Protein AF-A0A7Y1XGS6-F1 (afdb_monomer)

Sequence (210 aa):
MNELEHFKSGNLAIARKTDGNPDGKGLNGLLLDWYRTEPRGVVAKPQRQILAEFFTSMLVLSATFKFRPAIGGVNYLYWIDGEWRLSLIAPDEWSDERRAGFVGTCVLQRDMTWTIAPSGLLAEQNPVSDAIGRFYDAFAKMLDTDLTLEEILPFHVGRLSYYQRMYASALSRSLRAAVILGDQAATSCRQLSMLLPQQKYGLLAYRGQA

Mean predicted aligned error: 9.51 Å

Foldseek 3Di:
DDDDDDDDDDPPPPPDDDDDDPPPVPDDPLNVLLVVLAFDPQAAADLLLLLLLVLQLVLQLQADDDDAADAQQKWWWFCDPNGIHIGSQDLVNDDPNRSLRTFFIWHQHSRLTIATDGDPSCVDDDPNVVSLLVSLVVSLVLLQDQAFPLVSQCCDDPPGDPNSNSSSVSSSNSSVVNCVNNVNRNPGSNNSSVSDDPRSCPSNPDDGDD

Structure (mmCIF, N/CA/C/O backbone):
data_AF-A0A7Y1XGS6-F1
#
_entry.id   AF-A0A7Y1XGS6-F1
#
loop_
_atom_site.group_PDB
_atom_site.id
_atom_site.type_symbol
_atom_site.label_atom_id
_atom_site.label_alt_id
_atom_site.label_comp_id
_atom_site.label_asym_id
_atom_site.label_entity_id
_atom_site.label_seq_id
_atom_site.pdbx_PDB_ins_code
_atom_site.Cartn_x
_atom_site.Cartn_y
_atom_site.Cartn_z
_atom_site.occupancy
_atom_site.B_iso_or_equiv
_atom_site.auth_seq_id
_atom_site.auth_comp_id
_atom_site.auth_asym_id
_atom_site.auth_atom_id
_atom_site.pdbx_PDB_model_num
ATOM 1 N N . MET A 1 1 ? 82.944 9.999 -3.086 1.00 37.81 1 MET A N 1
ATOM 2 C CA . MET A 1 1 ? 81.722 10.825 -3.016 1.00 37.81 1 MET A CA 1
ATOM 3 C C . MET A 1 1 ? 80.589 9.878 -3.358 1.00 37.81 1 MET A C 1
ATOM 5 O O . MET A 1 1 ? 80.596 9.338 -4.454 1.00 37.81 1 MET A O 1
ATOM 9 N N . ASN A 1 2 ? 79.820 9.519 -2.331 1.00 34.91 2 ASN A N 1
ATOM 10 C CA . ASN A 1 2 ? 79.044 8.283 -2.228 1.00 34.91 2 ASN A CA 1
ATOM 11 C C . ASN A 1 2 ? 77.848 8.212 -3.175 1.00 34.91 2 ASN A C 1
ATOM 13 O O . ASN A 1 2 ? 77.187 9.214 -3.443 1.00 34.91 2 ASN A O 1
ATOM 17 N N . GLU A 1 3 ? 77.601 6.980 -3.608 1.00 33.28 3 GLU A N 1
ATOM 18 C CA . GLU A 1 3 ? 76.455 6.505 -4.367 1.00 33.28 3 GLU A CA 1
ATOM 19 C C . GLU A 1 3 ? 75.141 6.685 -3.594 1.00 33.28 3 GLU A C 1
ATOM 21 O O . GLU A 1 3 ? 75.083 6.585 -2.367 1.00 33.28 3 GLU A O 1
ATOM 26 N N . LEU A 1 4 ? 74.085 6.971 -4.353 1.00 37.34 4 LEU A N 1
ATOM 27 C CA . LEU A 1 4 ? 72.706 7.071 -3.895 1.00 37.34 4 LEU A CA 1
ATOM 28 C C . LEU A 1 4 ? 72.193 5.685 -3.479 1.00 37.34 4 LEU A C 1
ATOM 30 O O . LEU A 1 4 ? 72.120 4.766 -4.291 1.00 37.34 4 LEU A O 1
ATOM 34 N N . GLU A 1 5 ? 71.822 5.570 -2.206 1.00 36.53 5 GLU A N 1
ATOM 35 C CA . GLU A 1 5 ? 71.204 4.397 -1.589 1.00 36.53 5 GLU A CA 1
ATOM 36 C C . GLU A 1 5 ? 69.932 3.944 -2.330 1.00 36.53 5 GLU A C 1
ATOM 38 O O . GLU A 1 5 ? 69.004 4.716 -2.587 1.00 36.53 5 GLU A O 1
ATOM 43 N N . HIS A 1 6 ? 69.888 2.645 -2.627 1.00 34.75 6 HIS A N 1
ATOM 44 C CA . HIS A 1 6 ? 68.750 1.921 -3.177 1.00 34.75 6 HIS A CA 1
ATOM 45 C C . HIS A 1 6 ? 67.524 1.991 -2.253 1.00 34.75 6 HIS A C 1
ATOM 47 O O . HIS A 1 6 ? 67.501 1.401 -1.171 1.00 34.75 6 HIS A O 1
ATOM 53 N N . PHE A 1 7 ? 66.439 2.609 -2.726 1.00 32.00 7 PHE A N 1
ATOM 54 C CA . PHE A 1 7 ? 65.133 2.499 -2.080 1.00 32.00 7 PHE A CA 1
ATOM 55 C C . PHE A 1 7 ? 64.583 1.076 -2.282 1.00 32.00 7 PHE A C 1
ATOM 57 O O . PHE A 1 7 ? 64.191 0.688 -3.385 1.00 32.00 7 PHE A O 1
ATOM 64 N N . LYS A 1 8 ? 64.596 0.264 -1.217 1.00 38.19 8 LYS A N 1
ATOM 65 C CA . LYS A 1 8 ? 64.037 -1.095 -1.209 1.00 38.19 8 LYS A CA 1
ATOM 66 C C . LYS A 1 8 ? 62.527 -1.045 -1.449 1.00 38.19 8 LYS A C 1
ATOM 68 O O . LYS A 1 8 ? 61.790 -0.410 -0.699 1.00 38.19 8 LYS A O 1
ATOM 73 N N . SER A 1 9 ? 62.078 -1.765 -2.475 1.00 40.03 9 SER A N 1
ATOM 74 C CA . SER A 1 9 ? 60.664 -2.018 -2.753 1.00 40.03 9 SER A CA 1
ATOM 75 C C . SER A 1 9 ? 60.049 -2.803 -1.588 1.00 40.03 9 SER A C 1
ATOM 77 O O . SER A 1 9 ? 60.361 -3.975 -1.369 1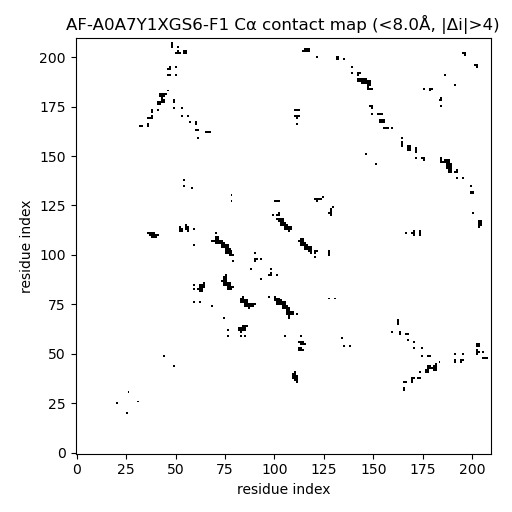.00 40.03 9 SER A O 1
ATOM 79 N N . GLY A 1 10 ? 59.232 -2.122 -0.785 1.00 34.22 10 GLY A N 1
ATOM 80 C CA . GLY A 1 10 ? 58.453 -2.724 0.288 1.00 34.22 10 GLY A CA 1
ATOM 81 C C . GLY A 1 10 ? 57.333 -3.575 -0.299 1.00 34.22 10 GLY A C 1
ATOM 82 O O . GLY A 1 10 ? 56.440 -3.069 -0.972 1.00 34.22 10 GLY A O 1
ATOM 83 N N . ASN A 1 11 ? 57.405 -4.873 -0.032 1.00 36.81 11 ASN A N 1
ATOM 84 C CA . ASN A 1 11 ? 56.424 -5.886 -0.388 1.00 36.81 11 ASN A CA 1
ATOM 85 C C . ASN A 1 11 ? 55.057 -5.535 0.242 1.00 36.81 11 ASN A C 1
ATOM 87 O O . ASN A 1 11 ? 54.838 -5.778 1.430 1.00 36.81 11 ASN A O 1
ATOM 91 N N . LEU A 1 12 ? 54.144 -4.928 -0.525 1.00 42.31 12 LEU A N 1
ATOM 92 C CA . LEU A 1 12 ? 52.753 -4.710 -0.115 1.00 42.31 12 LEU A CA 1
ATOM 93 C C . LEU A 1 12 ? 52.018 -6.052 -0.175 1.00 42.31 12 LEU A C 1
ATOM 95 O O . LEU A 1 12 ? 51.331 -6.374 -1.143 1.00 42.31 12 LEU A O 1
ATOM 99 N N . ALA A 1 13 ? 52.185 -6.851 0.876 1.00 42.25 13 ALA A N 1
ATOM 100 C CA . ALA A 1 13 ? 51.337 -8.002 1.122 1.00 42.25 13 ALA A CA 1
ATOM 101 C C . ALA A 1 13 ? 49.896 -7.501 1.306 1.00 42.25 13 ALA A C 1
ATOM 103 O O . ALA A 1 13 ? 49.533 -6.967 2.354 1.00 42.25 13 ALA A O 1
ATOM 104 N N . ILE A 1 14 ? 49.078 -7.639 0.261 1.00 47.19 14 ILE A N 1
ATOM 105 C CA . ILE A 1 14 ? 47.637 -7.399 0.324 1.00 47.19 14 ILE A CA 1
ATOM 106 C C . ILE A 1 14 ? 47.075 -8.404 1.330 1.00 47.19 14 ILE A C 1
ATOM 108 O O . ILE A 1 14 ? 47.025 -9.607 1.066 1.00 47.19 14 ILE A O 1
ATOM 112 N N . ALA A 1 15 ? 46.694 -7.913 2.509 1.00 41.19 15 ALA A N 1
ATOM 113 C CA . ALA A 1 15 ? 46.069 -8.727 3.535 1.00 41.19 15 ALA A CA 1
ATOM 114 C C . ALA A 1 15 ? 44.791 -9.358 2.965 1.00 41.19 15 ALA A C 1
ATOM 116 O O . ALA A 1 15 ? 43.881 -8.670 2.495 1.00 41.19 15 ALA A O 1
ATOM 117 N N . ARG A 1 16 ? 44.744 -10.690 2.981 1.00 44.59 16 ARG A N 1
ATOM 118 C CA . ARG A 1 16 ? 43.588 -11.477 2.555 1.00 44.59 16 ARG A CA 1
ATOM 119 C C . ARG A 1 16 ? 42.399 -11.085 3.438 1.00 44.59 16 ARG A C 1
ATOM 121 O O . ARG A 1 16 ? 42.520 -11.118 4.660 1.00 44.59 16 ARG A O 1
ATOM 128 N N . LYS A 1 17 ? 41.277 -10.698 2.820 1.00 48.12 17 LYS A N 1
ATOM 129 C CA . LYS A 1 17 ? 40.014 -10.383 3.505 1.00 48.12 17 LYS A CA 1
ATOM 130 C C . LYS A 1 17 ? 39.673 -11.533 4.453 1.00 48.12 17 LYS A C 1
ATOM 132 O O . LYS A 1 17 ? 39.411 -12.640 3.994 1.00 48.12 17 LYS A O 1
ATOM 137 N N . THR A 1 18 ? 39.728 -11.275 5.753 1.00 43.94 18 THR A N 1
ATOM 138 C CA . THR A 1 18 ? 39.283 -12.211 6.780 1.00 43.94 18 THR A CA 1
ATOM 139 C C . THR A 1 18 ? 37.775 -12.393 6.656 1.00 43.94 18 THR A C 1
ATOM 141 O O . THR A 1 18 ? 37.030 -11.412 6.556 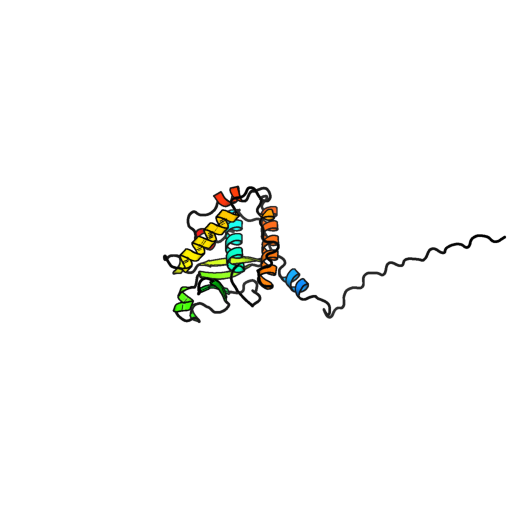1.00 43.94 18 THR A O 1
ATOM 144 N N . ASP A 1 19 ? 37.328 -13.647 6.639 1.00 50.84 19 ASP A N 1
ATOM 145 C CA . ASP A 1 19 ? 35.913 -13.979 6.763 1.00 50.84 19 ASP A CA 1
ATOM 146 C C . ASP A 1 19 ? 35.387 -13.386 8.078 1.00 50.84 19 ASP A C 1
ATOM 148 O O . ASP A 1 19 ? 36.048 -13.446 9.117 1.00 50.84 19 ASP A O 1
ATOM 152 N N . GLY A 1 20 ? 34.240 -12.706 8.010 1.00 45.50 20 GLY A N 1
ATOM 153 C CA . GLY A 1 20 ? 33.679 -11.970 9.142 1.00 45.50 20 GLY A CA 1
ATOM 154 C C . GLY A 1 20 ? 33.439 -12.856 10.371 1.00 45.50 20 GLY A C 1
ATOM 155 O O . GLY A 1 20 ? 33.218 -14.057 10.254 1.00 45.50 20 GLY A O 1
ATOM 156 N N . ASN A 1 21 ? 33.460 -12.233 11.554 1.00 52.59 21 ASN A N 1
ATOM 157 C CA . ASN A 1 21 ? 33.217 -12.876 12.848 1.00 52.59 21 ASN A CA 1
ATOM 158 C C . ASN A 1 21 ? 31.942 -13.761 12.823 1.00 52.59 21 ASN A C 1
ATOM 160 O O . ASN A 1 21 ? 30.860 -13.224 12.556 1.00 52.59 21 ASN A O 1
ATOM 164 N N . PRO A 1 22 ? 32.030 -15.071 13.135 1.00 55.12 22 PRO A N 1
ATOM 165 C CA . PRO A 1 22 ? 30.902 -16.008 13.051 1.00 55.12 22 PRO A CA 1
ATOM 166 C C . PRO A 1 22 ? 29.741 -15.697 14.014 1.00 55.12 22 PRO A C 1
ATOM 168 O O . PRO A 1 22 ? 28.631 -16.177 13.800 1.00 55.12 22 PRO A O 1
ATOM 171 N N . ASP A 1 23 ? 29.950 -14.839 15.019 1.00 57.50 23 ASP A N 1
ATOM 172 C CA . ASP A 1 23 ? 28.950 -14.513 16.049 1.00 57.50 23 ASP A CA 1
ATOM 173 C C . ASP A 1 23 ? 27.966 -13.385 15.673 1.00 57.50 23 ASP A C 1
ATOM 175 O O . ASP A 1 23 ? 27.164 -12.953 16.503 1.00 57.50 23 ASP A O 1
ATOM 179 N N . GLY A 1 24 ? 28.039 -12.819 14.462 1.00 52.72 24 GLY A N 1
ATOM 180 C CA . GLY A 1 24 ? 27.110 -11.761 14.022 1.00 52.72 24 GLY A CA 1
ATOM 181 C C . GLY A 1 24 ? 27.230 -10.421 14.772 1.00 52.72 24 GLY A C 1
ATOM 182 O O . GLY A 1 24 ? 26.462 -9.489 14.512 1.00 52.72 24 GLY A O 1
ATOM 183 N N . LYS A 1 25 ? 28.215 -10.280 15.670 1.00 56.72 25 LYS A N 1
ATOM 184 C CA . LYS A 1 25 ? 28.566 -9.021 16.346 1.00 56.72 25 LYS A CA 1
ATOM 185 C C . LYS A 1 25 ? 29.188 -8.061 15.328 1.00 56.72 25 LYS A C 1
ATOM 187 O O . LYS A 1 25 ? 30.397 -8.064 15.120 1.00 56.72 25 LYS A O 1
ATOM 192 N N . GLY A 1 26 ? 28.337 -7.287 14.656 1.00 56.00 26 GLY A N 1
ATOM 193 C CA . GLY A 1 26 ? 28.735 -6.299 13.646 1.00 56.00 26 GLY A CA 1
ATOM 194 C C . GLY A 1 26 ? 27.656 -5.939 12.620 1.00 56.00 26 GLY A C 1
ATOM 195 O O . GLY A 1 26 ? 27.837 -4.992 11.857 1.00 56.00 26 GLY A O 1
ATOM 196 N N . LEU A 1 27 ? 26.522 -6.648 12.585 1.00 54.75 27 LEU A N 1
ATOM 197 C CA . LEU A 1 27 ? 25.416 -6.296 11.692 1.00 54.75 27 LEU A CA 1
ATOM 198 C C . LEU A 1 27 ? 24.682 -5.053 12.212 1.00 54.75 27 LEU A C 1
ATOM 200 O O . LEU A 1 27 ? 23.921 -5.113 13.175 1.00 54.75 27 LEU A O 1
ATOM 204 N N . ASN A 1 28 ? 24.903 -3.919 11.547 1.00 79.50 28 ASN A N 1
ATOM 205 C CA . ASN A 1 28 ? 24.093 -2.715 11.709 1.00 79.50 28 ASN A CA 1
ATOM 206 C C . ASN A 1 28 ? 22.608 -3.074 11.487 1.00 79.50 28 ASN A C 1
ATOM 208 O O . ASN A 1 28 ? 22.265 -3.622 10.437 1.00 79.50 28 ASN A O 1
ATOM 212 N N . GLY A 1 29 ? 21.735 -2.766 12.455 1.00 82.50 29 GLY A N 1
ATOM 213 C CA . GLY A 1 29 ? 20.304 -3.095 12.395 1.00 82.50 29 GLY A CA 1
ATOM 214 C C . GLY A 1 29 ? 19.615 -2.585 11.125 1.00 82.50 29 GLY A C 1
ATOM 215 O O . GLY A 1 29 ? 18.783 -3.290 10.559 1.00 82.50 29 GLY A O 1
ATOM 216 N N . LEU A 1 30 ? 20.055 -1.433 10.605 1.00 85.81 30 LEU A N 1
ATOM 217 C CA . LEU A 1 30 ? 19.599 -0.898 9.324 1.00 85.81 30 LEU A CA 1
ATOM 218 C C . LEU A 1 30 ? 19.962 -1.817 8.152 1.00 85.81 30 LEU A C 1
ATOM 220 O O . LEU A 1 30 ? 19.108 -2.101 7.321 1.00 85.81 30 LEU A O 1
ATOM 224 N N . LEU A 1 31 ? 21.212 -2.289 8.077 1.00 87.81 31 LEU A N 1
ATOM 225 C CA . LEU A 1 31 ? 21.658 -3.182 7.000 1.00 87.81 31 LEU A CA 1
ATOM 226 C C . LEU A 1 31 ? 20.940 -4.526 7.075 1.00 87.81 31 LEU A C 1
ATOM 228 O O . LEU A 1 31 ? 20.530 -5.070 6.054 1.00 87.81 31 LEU A O 1
ATOM 232 N N . LEU A 1 32 ? 20.746 -5.051 8.285 1.00 89.12 32 LEU A N 1
ATOM 233 C CA . LEU A 1 32 ? 19.993 -6.282 8.480 1.00 89.12 32 LEU A CA 1
ATOM 234 C C . LEU A 1 32 ? 18.544 -6.130 8.001 1.00 89.12 32 LEU A C 1
ATOM 236 O O . LEU A 1 32 ? 18.032 -7.008 7.308 1.00 89.12 32 LEU A O 1
ATOM 240 N N . ASP A 1 33 ? 17.885 -5.022 8.334 1.00 90.56 33 ASP A N 1
ATOM 241 C CA . ASP A 1 33 ? 16.531 -4.738 7.861 1.00 90.56 33 ASP A CA 1
ATOM 242 C C . ASP A 1 33 ? 16.472 -4.483 6.356 1.00 90.56 33 ASP A C 1
ATOM 244 O O . ASP A 1 33 ? 15.546 -4.961 5.700 1.00 90.56 33 ASP A O 1
ATOM 248 N N . TRP A 1 34 ? 17.482 -3.824 5.793 1.00 90.12 34 TRP A N 1
ATOM 249 C CA . TRP A 1 34 ? 17.630 -3.640 4.354 1.00 90.12 34 TRP A CA 1
ATOM 250 C C . TRP A 1 34 ? 17.695 -4.983 3.617 1.00 90.12 34 TRP A C 1
ATOM 252 O O . TRP A 1 34 ? 16.880 -5.240 2.734 1.00 90.12 34 TRP A O 1
ATOM 262 N N . TYR A 1 35 ? 18.578 -5.895 4.040 1.00 90.19 35 TYR A N 1
ATOM 263 C CA . TYR A 1 35 ? 18.679 -7.238 3.451 1.00 90.19 35 TYR A CA 1
ATOM 264 C C . TYR A 1 35 ? 17.414 -8.078 3.662 1.00 90.19 35 TYR A C 1
ATOM 266 O O . TYR A 1 35 ? 17.036 -8.883 2.810 1.00 90.19 35 TYR A O 1
ATOM 274 N N . ARG A 1 36 ? 16.735 -7.912 4.802 1.00 91.06 36 ARG A N 1
ATOM 275 C CA . ARG A 1 36 ? 15.466 -8.606 5.083 1.00 91.06 36 ARG A CA 1
ATOM 276 C C . ARG A 1 36 ? 14.299 -8.077 4.255 1.00 91.06 36 ARG A C 1
ATOM 278 O O . ARG A 1 36 ? 13.317 -8.795 4.105 1.00 91.06 36 ARG A O 1
ATOM 285 N N . THR A 1 37 ? 14.398 -6.851 3.756 1.00 93.00 37 THR A N 1
ATOM 286 C CA . THR A 1 37 ? 13.407 -6.233 2.869 1.00 93.00 37 THR A CA 1
ATOM 287 C C . THR A 1 37 ? 13.838 -6.282 1.406 1.00 93.00 37 THR A C 1
ATOM 289 O O . THR A 1 37 ? 13.298 -5.555 0.581 1.00 93.00 37 THR A O 1
ATOM 292 N N . GLU A 1 38 ? 14.807 -7.130 1.052 1.00 94.44 38 GLU A N 1
ATOM 293 C CA . GLU A 1 38 ? 15.097 -7.441 -0.347 1.00 94.44 38 GLU A CA 1
ATOM 294 C C . GLU A 1 38 ? 13.872 -8.112 -0.993 1.00 94.44 38 GLU A C 1
ATOM 296 O O . GLU A 1 38 ? 13.440 -9.155 -0.486 1.00 94.44 38 GLU A O 1
ATOM 301 N N . PRO A 1 39 ? 13.307 -7.558 -2.084 1.00 95.69 39 PRO A N 1
ATOM 302 C CA . PRO A 1 39 ? 12.235 -8.206 -2.832 1.00 95.69 39 PRO A CA 1
ATOM 303 C C . PRO A 1 39 ? 12.655 -9.590 -3.323 1.00 95.69 39 PRO A C 1
ATOM 305 O O . PRO A 1 39 ? 13.715 -9.757 -3.923 1.00 95.69 39 PRO A O 1
ATOM 308 N N . ARG A 1 40 ? 11.819 -10.604 -3.085 1.00 95.06 40 ARG A N 1
ATOM 309 C CA . ARG A 1 40 ? 12.071 -11.982 -3.527 1.00 95.06 40 ARG A CA 1
ATOM 310 C C . ARG A 1 40 ? 10.928 -12.490 -4.383 1.00 95.06 40 ARG A C 1
ATOM 312 O O . ARG A 1 40 ? 9.767 -12.255 -4.067 1.00 95.06 40 ARG A O 1
ATOM 319 N N . GLY A 1 41 ? 11.267 -13.263 -5.413 1.00 93.44 41 GLY A N 1
ATOM 320 C CA . GLY A 1 41 ? 10.270 -13.852 -6.309 1.00 93.44 41 GLY A CA 1
ATOM 321 C C . GLY A 1 41 ? 9.535 -12.811 -7.152 1.00 93.44 41 GLY A C 1
ATOM 322 O O . GLY A 1 41 ? 8.368 -13.009 -7.465 1.00 93.44 41 GLY A O 1
ATOM 323 N N . VAL A 1 42 ? 10.201 -11.699 -7.483 1.00 95.19 42 VAL A N 1
ATOM 324 C CA . VAL A 1 42 ? 9.662 -10.718 -8.427 1.00 95.19 42 VAL A CA 1
ATOM 325 C C . VAL A 1 42 ? 9.556 -11.378 -9.802 1.00 95.19 42 VAL A C 1
ATOM 327 O O . VAL A 1 42 ? 10.503 -12.015 -10.261 1.00 95.19 42 VAL A O 1
ATOM 330 N N . VAL A 1 43 ? 8.404 -11.221 -10.444 1.00 94.88 43 VAL A N 1
ATOM 331 C CA . VAL A 1 43 ? 8.102 -11.748 -11.779 1.00 94.88 43 VAL A CA 1
ATOM 332 C C . VAL A 1 43 ? 7.662 -10.612 -12.699 1.00 94.88 43 VAL A C 1
ATOM 334 O O . VAL A 1 43 ? 7.313 -9.529 -12.224 1.00 94.88 43 VAL A O 1
ATOM 337 N N . ALA A 1 44 ? 7.657 -10.861 -14.009 1.00 94.69 44 ALA A N 1
ATOM 338 C CA . ALA A 1 44 ? 6.966 -9.991 -14.954 1.00 94.69 44 ALA A CA 1
ATOM 339 C C . ALA A 1 44 ? 5.469 -9.953 -14.612 1.00 94.69 44 ALA A C 1
ATOM 341 O O . ALA A 1 44 ? 4.864 -10.994 -14.350 1.00 94.69 44 ALA A O 1
ATOM 342 N N . LYS A 1 45 ? 4.874 -8.759 -14.608 1.00 93.06 45 LYS A N 1
ATOM 343 C CA . LYS A 1 45 ? 3.465 -8.555 -14.250 1.00 93.06 45 LYS A CA 1
ATOM 344 C C . LYS A 1 45 ? 2.751 -7.729 -15.321 1.00 93.06 45 LYS A C 1
ATOM 346 O O . LYS A 1 45 ? 3.371 -6.853 -15.930 1.00 93.06 45 LYS A O 1
ATOM 351 N N . PRO A 1 46 ? 1.446 -7.950 -15.551 1.00 93.25 46 PRO A N 1
ATOM 352 C CA . PRO A 1 46 ? 0.647 -7.042 -16.363 1.00 93.25 46 PRO A CA 1
ATOM 353 C C . PRO A 1 46 ? 0.644 -5.628 -15.767 1.00 93.25 46 PRO A C 1
ATOM 355 O O . PRO A 1 46 ? 0.577 -5.467 -14.547 1.00 93.25 46 PRO A O 1
ATOM 358 N N . GLN A 1 47 ? 0.613 -4.597 -16.615 1.00 93.19 47 GLN A N 1
ATOM 359 C CA . GLN A 1 47 ? 0.609 -3.187 -16.185 1.00 93.19 47 GLN A CA 1
ATOM 360 C C . GLN A 1 47 ? -0.498 -2.872 -15.163 1.00 93.19 47 GLN A C 1
ATOM 362 O O . GLN A 1 47 ? -0.272 -2.154 -14.192 1.00 93.19 47 GLN A O 1
ATOM 367 N N . ARG A 1 48 ? -1.691 -3.464 -15.326 1.00 92.12 48 ARG A N 1
ATOM 368 C CA . ARG A 1 48 ? -2.802 -3.312 -14.367 1.00 92.12 48 ARG A CA 1
ATOM 369 C C . ARG A 1 48 ? -2.470 -3.861 -12.981 1.00 92.12 48 ARG A C 1
ATOM 371 O O . ARG A 1 48 ? -2.852 -3.254 -11.985 1.00 92.12 48 ARG A O 1
ATOM 378 N N . GLN A 1 49 ? -1.742 -4.974 -12.917 1.00 93.12 49 GLN A N 1
ATOM 379 C CA . GLN A 1 49 ? -1.288 -5.541 -11.651 1.00 93.12 49 GLN A CA 1
ATOM 380 C C . GLN A 1 49 ? -0.253 -4.640 -10.983 1.00 93.12 49 GLN A C 1
ATOM 382 O O . GLN A 1 49 ? -0.374 -4.368 -9.793 1.00 93.12 49 GLN A O 1
ATOM 387 N N . ILE A 1 50 ? 0.710 -4.130 -11.756 1.00 93.69 50 ILE A N 1
ATOM 388 C CA . ILE A 1 50 ? 1.718 -3.182 -11.264 1.00 93.69 50 ILE A CA 1
ATOM 389 C C . ILE A 1 50 ? 1.037 -1.944 -10.667 1.00 93.69 50 ILE A C 1
ATOM 391 O O . ILE A 1 50 ? 1.382 -1.530 -9.564 1.00 93.69 50 ILE A O 1
ATOM 395 N N . LEU A 1 51 ? 0.027 -1.391 -11.346 1.00 93.56 51 LEU A N 1
ATOM 396 C CA . LEU A 1 51 ? -0.741 -0.247 -10.845 1.00 93.56 51 LEU A CA 1
ATOM 397 C C . LEU A 1 51 ? -1.500 -0.562 -9.554 1.00 93.56 51 LEU A C 1
ATOM 399 O O . LEU A 1 51 ? -1.470 0.241 -8.624 1.00 93.56 51 LEU A O 1
ATOM 403 N N . ALA A 1 52 ? -2.163 -1.715 -9.479 1.00 93.69 52 ALA A N 1
ATOM 404 C CA . ALA A 1 52 ? -2.918 -2.122 -8.297 1.00 93.69 52 ALA A CA 1
ATOM 405 C C . ALA A 1 52 ? -2.023 -2.341 -7.069 1.00 93.69 52 ALA A C 1
ATOM 407 O O . ALA A 1 52 ? -2.334 -1.870 -5.971 1.00 93.69 52 ALA A O 1
ATOM 408 N N . GLU A 1 53 ? -0.891 -3.017 -7.259 1.00 94.50 53 GLU A N 1
ATOM 409 C CA . GLU A 1 53 ? 0.096 -3.259 -6.208 1.00 94.50 53 GLU A CA 1
ATOM 410 C C . GLU A 1 53 ? 0.795 -1.962 -5.793 1.00 94.50 53 GLU A C 1
ATOM 412 O O . GLU A 1 53 ? 0.991 -1.733 -4.598 1.00 94.50 53 GLU A O 1
ATOM 417 N N . PHE A 1 54 ? 1.123 -1.077 -6.743 1.00 94.81 54 PHE A N 1
ATOM 418 C CA . PHE A 1 54 ? 1.707 0.228 -6.438 1.00 94.81 54 PHE A CA 1
ATOM 419 C C . PHE A 1 54 ? 0.735 1.095 -5.636 1.00 94.81 54 PHE A C 1
ATOM 421 O O . PHE A 1 54 ? 1.102 1.606 -4.578 1.00 94.81 54 PHE A O 1
ATOM 428 N N . PHE A 1 55 ? -0.519 1.189 -6.082 1.00 94.38 55 PHE A N 1
ATOM 429 C CA . PHE A 1 55 ? -1.575 1.917 -5.386 1.00 94.38 55 PHE A CA 1
ATOM 430 C C . PHE A 1 55 ? -1.776 1.407 -3.957 1.00 94.38 55 PHE A C 1
ATOM 432 O O . PHE A 1 55 ? -1.698 2.178 -2.999 1.00 94.38 55 PHE A O 1
ATOM 439 N N . THR A 1 56 ? -1.977 0.095 -3.804 1.00 95.44 56 THR A N 1
ATOM 440 C CA . THR A 1 56 ? -2.213 -0.537 -2.499 1.00 95.44 56 THR A CA 1
ATOM 441 C C . THR A 1 56 ? -1.020 -0.351 -1.567 1.00 95.44 56 THR A C 1
ATOM 443 O O . THR A 1 56 ? -1.188 -0.001 -0.399 1.00 95.44 56 THR A O 1
ATOM 446 N N . SER A 1 57 ? 0.197 -0.528 -2.080 1.00 95.44 57 SER A N 1
ATOM 447 C CA . SER A 1 57 ? 1.415 -0.353 -1.288 1.00 95.44 57 SER A CA 1
ATOM 448 C C . SER A 1 57 ? 1.604 1.092 -0.849 1.00 95.44 57 SER A C 1
ATOM 450 O O . SER A 1 57 ? 1.933 1.329 0.309 1.00 95.44 57 SER A O 1
ATOM 452 N N . MET A 1 58 ? 1.341 2.063 -1.724 1.00 94.19 58 MET A N 1
ATOM 453 C CA . MET A 1 58 ? 1.388 3.480 -1.364 1.00 94.19 58 MET A CA 1
ATOM 454 C C . MET A 1 58 ? 0.357 3.829 -0.294 1.00 94.19 58 MET A C 1
ATOM 456 O O . MET A 1 58 ? 0.693 4.518 0.669 1.00 94.19 58 MET A O 1
ATOM 460 N N . LEU A 1 59 ? -0.870 3.318 -0.416 1.00 94.75 59 LEU A N 1
ATOM 461 C CA . LEU A 1 59 ? -1.922 3.528 0.576 1.00 94.75 59 LEU A CA 1
ATOM 462 C C . LEU A 1 59 ? -1.502 2.983 1.946 1.00 94.75 59 LEU A C 1
ATOM 464 O O . LEU A 1 59 ? -1.513 3.719 2.933 1.00 94.75 59 LEU A O 1
ATOM 468 N N . VAL A 1 60 ? -1.058 1.726 2.006 1.00 95.62 60 VAL A N 1
ATOM 469 C CA . VAL A 1 60 ? -0.632 1.092 3.262 1.00 95.62 60 VAL A CA 1
ATOM 470 C C . VAL A 1 60 ? 0.590 1.788 3.863 1.00 95.62 60 VAL A C 1
ATOM 472 O O . VAL A 1 60 ? 0.627 2.027 5.067 1.00 95.62 60 VAL A O 1
ATOM 475 N N . LEU A 1 61 ? 1.582 2.156 3.050 1.00 94.00 61 LEU A N 1
ATOM 476 C CA . LEU A 1 61 ? 2.788 2.833 3.538 1.00 94.00 61 LEU A CA 1
ATOM 477 C C . LEU A 1 61 ? 2.529 4.279 3.972 1.00 94.00 61 LEU A C 1
ATOM 479 O O . LEU A 1 61 ? 3.268 4.791 4.816 1.00 94.00 61 LEU A O 1
ATOM 483 N N . SER A 1 62 ? 1.474 4.919 3.458 1.00 92.62 62 SER A N 1
ATOM 484 C CA . SER A 1 62 ? 1.016 6.226 3.943 1.00 92.62 62 SER A CA 1
ATOM 485 C C . SER A 1 62 ? 0.372 6.157 5.333 1.00 92.62 62 SER A C 1
ATOM 487 O O . SER A 1 62 ? 0.341 7.162 6.044 1.00 92.62 62 SER A O 1
ATOM 489 N N . ALA A 1 63 ? -0.100 4.975 5.746 1.00 94.62 63 ALA A N 1
ATOM 490 C CA . ALA A 1 63 ? -0.721 4.769 7.044 1.00 94.62 63 ALA A CA 1
ATOM 491 C C . ALA A 1 63 ? 0.294 4.821 8.185 1.00 94.62 63 ALA A C 1
ATOM 493 O O . ALA A 1 63 ? 1.432 4.371 8.063 1.00 94.62 63 ALA A O 1
ATOM 494 N N . THR A 1 64 ? -0.134 5.326 9.338 1.00 93.38 64 THR A N 1
ATOM 495 C CA . THR A 1 64 ? 0.694 5.313 10.546 1.00 93.38 64 THR A CA 1
ATOM 496 C C . THR A 1 64 ? 0.751 3.904 11.148 1.00 93.38 64 THR A C 1
ATOM 498 O O . THR A 1 64 ? -0.276 3.248 11.325 1.00 93.38 64 THR A O 1
ATOM 501 N N . PHE A 1 65 ? 1.961 3.433 11.471 1.00 94.06 65 PHE A N 1
ATOM 502 C CA . PHE A 1 65 ? 2.206 2.214 12.247 1.00 94.06 65 PHE A CA 1
ATOM 503 C C . PHE A 1 65 ? 3.597 2.233 12.893 1.00 94.06 65 PHE A C 1
ATOM 505 O O . PHE A 1 65 ? 4.524 2.875 12.400 1.00 94.06 65 PHE A O 1
ATOM 512 N N . LYS A 1 66 ? 3.743 1.529 14.023 1.00 90.94 66 LYS A N 1
ATOM 513 C CA . LYS A 1 66 ? 4.978 1.494 14.835 1.00 90.94 66 LYS A CA 1
ATOM 514 C C . LYS A 1 66 ? 5.552 0.088 15.035 1.00 90.94 66 LYS A C 1
ATOM 516 O O . LYS A 1 66 ? 6.439 -0.105 15.859 1.00 90.94 66 LYS A O 1
ATOM 521 N N . PHE A 1 67 ? 5.053 -0.889 14.290 1.00 93.31 67 PHE A N 1
ATOM 522 C CA . PHE A 1 67 ? 5.546 -2.263 14.306 1.00 93.31 67 PHE A CA 1
ATOM 523 C C . PHE A 1 67 ? 6.230 -2.602 12.978 1.00 93.31 67 PHE A C 1
ATOM 525 O O . PHE A 1 67 ? 6.153 -1.844 12.012 1.00 93.31 67 PHE A O 1
ATOM 532 N N . ARG A 1 68 ? 6.909 -3.749 12.937 1.00 94.00 68 ARG A N 1
ATOM 533 C CA . ARG A 1 68 ? 7.489 -4.304 11.714 1.00 94.00 68 ARG A CA 1
ATOM 534 C C . ARG A 1 68 ? 6.493 -5.272 11.066 1.00 94.00 68 ARG A C 1
AT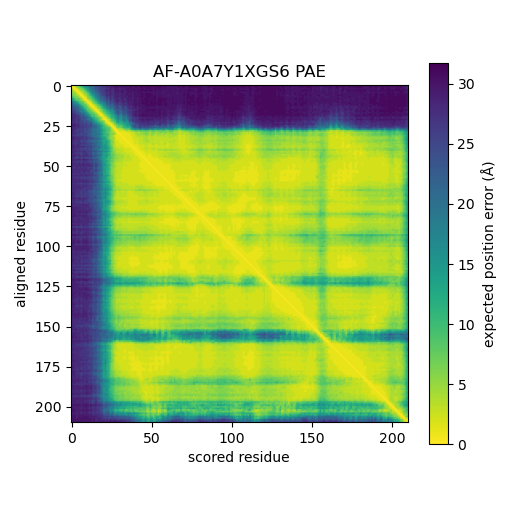OM 536 O O . ARG A 1 68 ? 6.234 -6.316 11.665 1.00 94.00 68 ARG A O 1
ATOM 543 N N . PRO A 1 69 ? 5.977 -4.992 9.860 1.00 94.62 69 PRO A N 1
ATOM 544 C CA . PRO A 1 69 ? 5.168 -5.952 9.122 1.00 94.62 69 PRO A CA 1
ATOM 545 C C . PRO A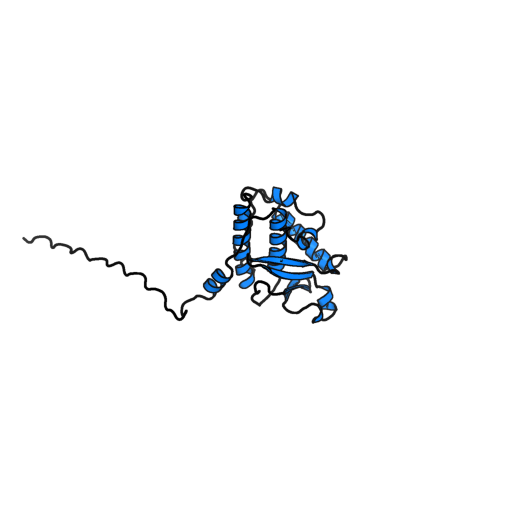 1 69 ? 5.927 -7.245 8.808 1.00 94.62 69 PRO A C 1
ATOM 547 O O . PRO A 1 69 ? 7.066 -7.222 8.333 1.00 94.62 69 PRO A O 1
ATOM 550 N N . ALA A 1 70 ? 5.281 -8.383 9.046 1.00 94.75 70 ALA A N 1
ATOM 551 C CA . ALA A 1 70 ? 5.784 -9.686 8.629 1.00 94.75 70 ALA A CA 1
ATOM 552 C C . ALA A 1 70 ? 5.266 -10.037 7.228 1.00 94.75 70 ALA A C 1
ATOM 554 O O . ALA A 1 70 ? 4.116 -9.756 6.892 1.00 94.75 70 ALA A O 1
ATOM 555 N N . ILE A 1 71 ? 6.103 -10.694 6.423 1.00 96.19 71 ILE A N 1
ATOM 556 C CA . ILE A 1 71 ? 5.679 -11.269 5.140 1.00 96.19 71 ILE A CA 1
ATOM 557 C C . ILE A 1 71 ? 4.609 -12.331 5.408 1.00 96.19 71 ILE A C 1
ATOM 559 O O . ILE A 1 71 ? 4.802 -13.184 6.273 1.00 96.19 71 ILE A O 1
ATOM 563 N N . GLY A 1 72 ? 3.497 -12.282 4.675 1.00 96.31 72 GLY A N 1
ATOM 564 C CA . GLY A 1 72 ? 2.346 -13.163 4.890 1.00 96.31 72 GLY A CA 1
ATOM 565 C C . GLY A 1 72 ? 1.567 -12.873 6.179 1.00 96.31 72 GLY A C 1
ATOM 566 O O . GLY A 1 72 ? 0.554 -13.517 6.431 1.00 96.31 72 GLY A O 1
ATOM 567 N N . GLY A 1 73 ? 2.020 -11.911 6.989 1.00 96.44 73 GLY A N 1
ATOM 568 C CA . GLY A 1 73 ? 1.337 -11.483 8.200 1.00 96.44 73 GLY A CA 1
ATOM 569 C C . GLY A 1 73 ? 0.095 -10.663 7.871 1.00 96.44 73 GLY A C 1
ATOM 570 O O . GLY A 1 73 ? 0.121 -9.799 6.990 1.00 96.44 73 GLY A O 1
ATOM 571 N N . VAL A 1 74 ? -0.979 -10.929 8.607 1.00 97.19 74 VAL A N 1
ATOM 572 C CA . VAL A 1 74 ? -2.250 -10.218 8.477 1.00 97.19 74 VAL A CA 1
ATOM 573 C C . VAL A 1 74 ? -2.172 -8.890 9.221 1.00 97.19 74 VAL A C 1
ATOM 575 O O . VAL A 1 74 ? -1.769 -8.837 10.380 1.00 97.19 74 VAL A O 1
ATOM 578 N N . ASN A 1 75 ? -2.554 -7.817 8.538 1.00 97.88 75 ASN A N 1
ATOM 579 C CA . ASN A 1 75 ? -2.677 -6.476 9.092 1.00 97.88 75 ASN A CA 1
ATOM 580 C C . ASN A 1 75 ? -4.024 -5.892 8.661 1.00 97.88 75 ASN A C 1
ATOM 582 O O . ASN A 1 75 ? -4.598 -6.313 7.659 1.00 97.88 75 ASN A O 1
ATOM 586 N N . TYR A 1 76 ? -4.514 -4.892 9.375 1.00 97.81 76 TYR A N 1
ATOM 587 C CA . TYR A 1 76 ? -5.823 -4.295 9.134 1.00 97.81 76 TYR A CA 1
ATOM 588 C C . TYR A 1 76 ? -5.662 -2.795 8.918 1.00 97.81 76 TYR A C 1
ATOM 590 O O . TYR A 1 76 ? -5.055 -2.105 9.743 1.00 97.81 76 TYR A O 1
ATOM 598 N N . LEU A 1 77 ? -6.162 -2.302 7.786 1.00 97.88 77 LEU A N 1
ATOM 599 C CA . LEU A 1 77 ? -6.111 -0.888 7.436 1.00 97.88 77 LEU A CA 1
ATOM 600 C C . LEU A 1 77 ? -7.408 -0.200 7.863 1.00 97.88 77 LEU A C 1
ATOM 602 O O . LEU A 1 77 ? -8.504 -0.691 7.585 1.00 97.88 77 LEU A O 1
ATOM 606 N N . TYR A 1 78 ? -7.264 0.956 8.500 1.00 97.00 78 TYR A N 1
ATOM 607 C CA . TYR A 1 78 ? -8.368 1.772 8.983 1.00 97.00 78 TYR A CA 1
ATOM 608 C C . TYR A 1 78 ? -8.220 3.231 8.556 1.00 97.00 78 TYR A C 1
ATOM 610 O O . TYR A 1 78 ? -7.105 3.745 8.428 1.00 97.00 78 TYR A O 1
ATOM 618 N N . TRP A 1 79 ? -9.359 3.900 8.417 1.00 95.62 79 TRP A N 1
ATOM 619 C CA . TRP A 1 79 ? -9.488 5.351 8.379 1.00 95.62 79 TRP A CA 1
ATOM 620 C C . TRP A 1 79 ? -10.164 5.819 9.668 1.00 95.62 79 TRP A C 1
ATOM 622 O O . TRP A 1 79 ? -11.349 5.568 9.876 1.00 95.62 79 TRP A O 1
ATOM 632 N N . ILE A 1 80 ? -9.403 6.448 10.563 1.00 92.56 80 ILE A N 1
ATOM 633 C CA . ILE A 1 80 ? -9.871 6.861 11.895 1.00 92.56 80 ILE A CA 1
ATOM 634 C C . ILE A 1 80 ? -9.404 8.291 12.137 1.00 92.56 80 ILE A C 1
ATOM 636 O O . ILE A 1 80 ? -8.236 8.598 11.911 1.00 92.56 80 ILE A O 1
ATOM 640 N N . ASP A 1 81 ? -10.311 9.157 12.591 1.00 91.38 81 ASP A N 1
ATOM 641 C CA . ASP A 1 81 ? -10.028 10.560 12.928 1.00 91.38 81 ASP A CA 1
ATOM 642 C C . ASP A 1 81 ? -9.347 11.350 11.792 1.00 91.38 81 ASP A C 1
ATOM 644 O O . ASP A 1 81 ? -8.525 12.232 12.026 1.00 91.38 81 ASP A O 1
ATOM 648 N N . GLY A 1 82 ? -9.675 11.026 10.536 1.00 91.06 82 GLY A N 1
ATOM 649 C CA . GLY A 1 82 ? -9.080 11.680 9.367 1.00 91.06 82 GLY A CA 1
ATOM 650 C C . GLY A 1 82 ? -7.674 11.186 9.002 1.00 91.06 82 GLY A C 1
ATOM 651 O O . GLY A 1 82 ? -7.001 11.827 8.195 1.00 91.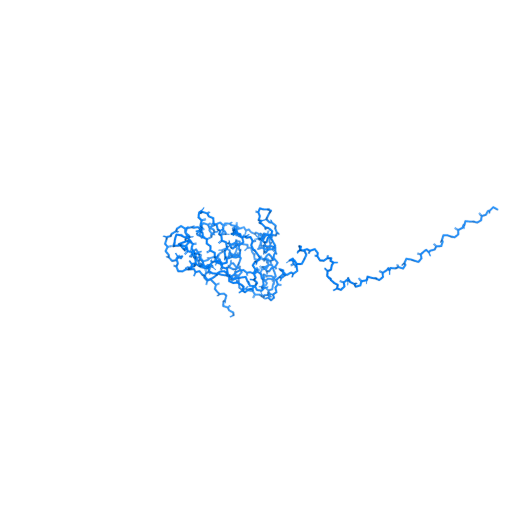06 82 GLY A O 1
ATOM 652 N N . GLU A 1 83 ? -7.226 10.065 9.572 1.00 93.06 83 GLU A N 1
ATOM 653 C CA . GLU A 1 83 ? -5.901 9.496 9.336 1.00 93.06 83 GLU A CA 1
ATOM 654 C C . GLU A 1 83 ? -5.954 8.016 8.938 1.00 93.06 83 GLU A C 1
ATOM 656 O O . GLU A 1 83 ? -6.741 7.221 9.460 1.00 93.06 83 GLU A O 1
ATOM 661 N N . TRP A 1 84 ? -5.031 7.617 8.058 1.00 95.88 84 TRP A N 1
ATOM 662 C CA . TRP A 1 84 ? -4.774 6.211 7.754 1.00 95.88 84 TRP A CA 1
ATOM 663 C C . TRP A 1 84 ? -3.987 5.549 8.888 1.00 95.88 84 TRP A C 1
ATOM 665 O O . TRP A 1 84 ? -2.940 6.051 9.319 1.00 95.88 84 TRP A O 1
ATOM 675 N N . ARG A 1 85 ? -4.445 4.379 9.338 1.00 96.12 85 ARG A N 1
ATOM 676 C CA . ARG A 1 85 ? -3.774 3.581 10.375 1.00 96.12 85 ARG A CA 1
ATOM 677 C C . ARG A 1 85 ? -3.695 2.118 9.977 1.00 96.12 85 ARG A C 1
ATOM 679 O O . ARG A 1 85 ? -4.707 1.521 9.622 1.00 96.12 85 ARG A O 1
ATOM 686 N N . LEU A 1 86 ? -2.503 1.538 10.079 1.00 97.62 86 LEU A N 1
ATOM 687 C CA . LEU A 1 86 ? -2.306 0.100 9.932 1.00 97.62 86 LEU A CA 1
ATOM 688 C C . LEU A 1 86 ? -2.165 -0.512 11.328 1.00 97.62 86 LEU A C 1
ATOM 690 O O . LEU A 1 86 ? -1.358 -0.052 12.136 1.00 97.62 86 LEU A O 1
ATOM 694 N N . SER A 1 87 ? -2.959 -1.537 11.620 1.00 96.75 87 SER A N 1
ATOM 695 C CA . SER A 1 87 ? -3.031 -2.170 12.936 1.00 96.75 87 SER A CA 1
ATOM 696 C C . SER A 1 87 ? -2.914 -3.689 12.837 1.00 96.75 87 SER A C 1
ATOM 698 O O . SER A 1 87 ? -3.230 -4.281 11.808 1.00 96.75 87 SER A O 1
ATOM 700 N N . LEU A 1 88 ? -2.492 -4.312 13.936 1.00 96.75 88 LEU A N 1
ATOM 701 C CA . LEU A 1 88 ? -2.564 -5.763 14.138 1.00 96.75 88 LEU A CA 1
ATOM 702 C C . LEU A 1 88 ? -3.898 -6.198 14.765 1.00 96.75 88 LEU A C 1
ATOM 704 O O . LEU A 1 88 ? -4.205 -7.382 14.761 1.00 96.75 88 LEU A O 1
ATOM 708 N N . ILE A 1 89 ? -4.674 -5.243 15.287 1.00 96.38 89 ILE A N 1
ATOM 709 C CA . ILE A 1 89 ? -5.964 -5.482 15.942 1.00 96.38 89 ILE A CA 1
ATOM 710 C C . ILE A 1 89 ? -7.042 -5.631 14.868 1.00 96.38 89 ILE A C 1
ATOM 712 O O . ILE A 1 89 ? -7.224 -4.721 14.041 1.00 96.38 89 ILE A O 1
ATOM 716 N N . ALA A 1 90 ? -7.726 -6.770 14.889 1.00 96.38 90 ALA A N 1
ATOM 717 C CA . ALA A 1 90 ? -8.784 -7.124 13.960 1.00 96.38 90 ALA A CA 1
ATOM 718 C C . ALA A 1 90 ? -10.037 -6.257 14.176 1.00 96.38 90 ALA A C 1
ATOM 720 O O . ALA A 1 90 ? -10.242 -5.709 15.262 1.00 96.38 90 ALA A O 1
ATOM 721 N N . PRO A 1 91 ? -10.878 -6.069 13.144 1.00 94.94 91 PRO A N 1
ATOM 722 C CA . PRO A 1 91 ? -12.036 -5.182 13.238 1.00 94.94 91 PRO A CA 1
ATOM 723 C C . PRO A 1 91 ? -13.034 -5.610 14.322 1.00 94.94 91 PRO A C 1
ATOM 725 O O . PRO A 1 91 ? -13.652 -4.749 14.944 1.00 94.94 91 PRO A O 1
ATOM 728 N N . ASP A 1 92 ? -13.182 -6.909 14.578 1.00 94.44 92 ASP A N 1
ATOM 729 C CA . ASP A 1 92 ? -14.055 -7.485 15.606 1.00 94.44 92 ASP A CA 1
ATOM 730 C C . ASP A 1 92 ? -13.552 -7.262 17.043 1.00 94.44 92 ASP A C 1
ATOM 732 O O . ASP A 1 92 ? -14.351 -7.251 17.976 1.00 94.44 92 ASP A O 1
ATOM 736 N N . GLU A 1 93 ? -12.259 -6.985 17.213 1.00 95.50 93 GLU A N 1
ATOM 737 C CA . GLU A 1 93 ? -11.642 -6.655 18.504 1.00 95.50 93 GLU A CA 1
ATOM 738 C C . GLU A 1 93 ? -11.761 -5.160 18.859 1.00 95.50 93 GLU A C 1
ATOM 740 O O . GLU A 1 93 ? -11.474 -4.750 19.986 1.00 95.50 93 GLU A O 1
ATOM 745 N N . TRP A 1 94 ? -12.180 -4.324 17.906 1.00 92.75 94 TRP A N 1
ATOM 746 C CA . TRP A 1 94 ? -12.442 -2.901 18.122 1.00 92.75 94 TRP A CA 1
ATOM 747 C C . TRP A 1 94 ? -13.885 -2.626 18.552 1.00 92.75 94 TRP A C 1
ATOM 749 O O . TRP A 1 94 ? -14.795 -3.414 18.280 1.00 92.75 94 TRP A O 1
ATOM 759 N N . SER A 1 95 ? -14.094 -1.446 19.153 1.00 91.75 95 SER A N 1
ATOM 760 C CA . SER A 1 95 ? -15.431 -0.866 19.314 1.00 91.75 95 SER A CA 1
ATOM 761 C C . SER A 1 95 ? -16.078 -0.597 17.953 1.00 91.75 95 SER A C 1
ATOM 763 O O . SER A 1 95 ? -15.378 -0.413 16.949 1.00 91.75 95 SER A O 1
ATOM 765 N N . ASP A 1 96 ? -17.408 -0.535 17.920 1.00 90.75 96 ASP A N 1
ATOM 766 C CA . ASP A 1 96 ? -18.164 -0.353 16.678 1.00 90.75 96 ASP A CA 1
ATOM 767 C C . ASP A 1 96 ? -17.788 0.949 15.952 1.00 90.75 96 ASP A C 1
ATOM 769 O O . ASP A 1 96 ? -17.661 0.959 14.727 1.00 90.75 96 ASP A O 1
ATOM 773 N N . GLU A 1 97 ? -17.491 2.027 16.688 1.00 88.31 97 GLU A N 1
ATOM 774 C CA . GLU A 1 97 ? -17.083 3.309 16.101 1.00 88.31 97 GLU A CA 1
ATOM 775 C C . GLU A 1 97 ? -15.767 3.192 15.326 1.00 88.31 97 GLU A C 1
ATOM 777 O O . GLU A 1 97 ? -15.620 3.750 14.240 1.00 88.31 97 GLU A O 1
ATOM 782 N N . ARG A 1 98 ? -14.791 2.450 15.861 1.00 89.81 98 ARG A N 1
ATOM 783 C CA . ARG A 1 98 ? -13.499 2.245 15.187 1.00 89.81 98 ARG A CA 1
ATOM 784 C C . ARG A 1 98 ? -13.593 1.206 14.081 1.00 89.81 98 ARG A C 1
ATOM 786 O O . ARG A 1 98 ? -12.936 1.356 13.050 1.00 89.81 98 ARG A O 1
ATOM 793 N N . ARG A 1 99 ? -14.436 0.190 14.268 1.00 92.62 99 ARG A N 1
ATOM 794 C CA . ARG A 1 99 ? -14.748 -0.819 13.252 1.00 92.62 99 ARG A CA 1
ATOM 795 C C . ARG A 1 99 ? -15.376 -0.194 12.006 1.00 92.62 99 ARG A C 1
ATOM 797 O O . ARG A 1 99 ? -15.061 -0.634 10.905 1.00 92.62 99 ARG A O 1
ATOM 804 N N . ALA A 1 100 ? -16.183 0.859 12.150 1.00 91.81 100 ALA A N 1
ATOM 805 C CA . ALA A 1 100 ? -16.760 1.594 11.020 1.00 91.81 100 ALA A CA 1
ATOM 806 C C . ALA A 1 100 ? -15.698 2.208 10.083 1.00 91.81 100 ALA A C 1
ATOM 808 O O . ALA A 1 100 ? -15.958 2.421 8.902 1.00 91.81 100 ALA A O 1
ATOM 809 N N . GLY A 1 101 ? -14.482 2.449 10.586 1.00 94.56 101 GLY A N 1
ATOM 810 C CA . GLY A 1 101 ? -13.340 2.911 9.797 1.00 94.56 101 GLY A CA 1
ATOM 811 C C . GLY A 1 101 ? -12.600 1.811 9.026 1.00 94.56 101 GLY A C 1
ATOM 812 O O . GLY A 1 101 ? -11.574 2.101 8.411 1.00 94.56 101 GLY A O 1
ATOM 813 N N . PHE A 1 102 ? -13.036 0.549 9.087 1.00 95.75 102 PHE A N 1
ATOM 814 C CA . PHE A 1 102 ? -12.298 -0.586 8.530 1.00 95.75 102 PHE A CA 1
ATOM 815 C C . PHE A 1 102 ? -12.311 -0.618 6.993 1.00 95.75 102 PHE A C 1
ATOM 817 O O . PHE A 1 102 ? -13.352 -0.768 6.353 1.00 95.75 102 PHE A O 1
ATOM 824 N N . VAL A 1 103 ? -11.121 -0.549 6.393 1.00 95.50 103 VAL A N 1
ATOM 825 C CA . VAL A 1 103 ? -10.917 -0.509 4.934 1.00 95.50 103 VAL A CA 1
ATOM 826 C C . VAL A 1 103 ? -10.751 -1.907 4.355 1.00 95.50 103 VAL A C 1
ATOM 828 O O . VAL A 1 103 ? -11.239 -2.195 3.266 1.00 95.50 103 VAL A O 1
ATOM 831 N N . GLY A 1 104 ? -10.016 -2.771 5.053 1.00 95.62 104 GLY A N 1
ATOM 832 C CA . GLY A 1 104 ? -9.686 -4.094 4.550 1.00 95.62 104 GLY A CA 1
ATOM 833 C C . GLY A 1 104 ? -8.461 -4.718 5.201 1.00 95.62 104 GLY A C 1
ATOM 834 O O . GLY A 1 104 ? -7.756 -4.112 6.016 1.00 95.62 104 GLY A O 1
ATOM 835 N N . THR A 1 105 ? -8.220 -5.962 4.813 1.00 97.38 105 THR A N 1
ATOM 836 C CA . THR A 1 105 ? -7.143 -6.795 5.338 1.00 97.38 105 THR A CA 1
ATOM 837 C C . THR A 1 105 ? -5.938 -6.739 4.412 1.00 97.38 105 THR A C 1
ATOM 839 O O . THR A 1 105 ? -6.025 -7.133 3.252 1.00 97.38 105 THR A O 1
ATOM 842 N N . CYS A 1 106 ? -4.807 -6.279 4.929 1.00 97.62 106 CYS A N 1
ATOM 843 C CA . CYS A 1 106 ? -3.568 -6.075 4.196 1.00 97.62 106 CYS A CA 1
ATOM 844 C C . CYS A 1 106 ? -2.552 -7.177 4.496 1.00 97.62 106 CYS A C 1
ATOM 846 O O . CYS A 1 106 ? -2.321 -7.536 5.653 1.00 97.62 106 CYS A O 1
ATOM 848 N N . VAL A 1 107 ? -1.882 -7.656 3.451 1.00 97.62 107 VAL A N 1
ATOM 849 C CA . VAL A 1 107 ? -0.809 -8.649 3.557 1.00 97.62 107 VAL A CA 1
ATOM 850 C C . VAL A 1 107 ? 0.393 -8.179 2.752 1.00 97.62 107 VAL A C 1
ATOM 852 O O . VAL A 1 107 ? 0.265 -7.817 1.580 1.00 97.62 107 VAL A O 1
ATOM 855 N N . LEU A 1 108 ? 1.561 -8.192 3.394 1.00 97.69 108 LEU A N 1
ATOM 856 C CA . LEU A 1 108 ? 2.840 -7.944 2.743 1.00 97.69 108 LEU A CA 1
ATOM 857 C C . LEU A 1 108 ? 3.303 -9.217 2.029 1.00 97.69 108 LEU A C 1
ATOM 859 O O . LEU A 1 108 ? 3.456 -10.269 2.656 1.00 97.69 108 LEU A O 1
ATOM 863 N N . GLN A 1 109 ? 3.569 -9.111 0.734 1.00 97.56 109 GLN A N 1
ATOM 864 C CA . GLN A 1 109 ? 4.015 -10.219 -0.103 1.00 97.56 109 GLN A CA 1
ATOM 865 C C . GLN A 1 109 ? 5.540 -10.380 -0.078 1.00 97.56 109 GLN A C 1
ATOM 867 O O . GLN A 1 109 ? 6.280 -9.511 0.384 1.00 97.56 109 GLN A O 1
ATOM 872 N N . ARG A 1 110 ? 6.038 -11.527 -0.561 1.00 96.50 110 ARG A N 1
ATOM 873 C CA . ARG A 1 110 ? 7.485 -11.842 -0.592 1.00 96.50 110 ARG A CA 1
ATOM 874 C C . ARG A 1 110 ? 8.293 -10.897 -1.479 1.00 96.50 110 ARG A C 1
ATOM 876 O O . ARG A 1 110 ? 9.471 -10.672 -1.212 1.00 96.50 110 ARG A O 1
ATOM 883 N N . ASP A 1 111 ? 7.656 -10.333 -2.493 1.00 96.88 111 ASP A N 1
ATOM 884 C CA . ASP A 1 111 ? 8.237 -9.329 -3.376 1.00 96.88 111 ASP A CA 1
ATOM 885 C C . ASP A 1 111 ? 8.159 -7.910 -2.790 1.00 96.88 111 ASP A C 1
ATOM 887 O O . ASP A 1 111 ? 8.486 -6.957 -3.478 1.00 96.88 111 ASP A O 1
ATOM 891 N N . MET A 1 112 ? 7.752 -7.750 -1.526 1.00 96.81 112 MET A N 1
ATOM 892 C CA . MET A 1 112 ? 7.624 -6.463 -0.831 1.00 96.81 112 MET A CA 1
ATOM 893 C C . MET A 1 112 ? 6.519 -5.537 -1.363 1.00 96.81 112 MET A C 1
ATOM 895 O O . MET A 1 112 ? 6.470 -4.369 -0.975 1.00 96.81 112 MET A O 1
ATOM 899 N N . THR A 1 113 ? 5.606 -6.047 -2.192 1.00 96.38 113 THR A N 1
ATOM 900 C CA . THR A 1 113 ? 4.345 -5.364 -2.504 1.00 96.38 113 THR A CA 1
ATOM 901 C C . THR A 1 113 ? 3.274 -5.693 -1.462 1.00 96.38 113 THR A C 1
ATOM 903 O O . THR A 1 113 ? 3.331 -6.717 -0.775 1.00 96.38 113 THR A O 1
ATOM 906 N N . TRP A 1 114 ? 2.294 -4.808 -1.310 1.00 96.56 114 TRP A N 1
ATOM 907 C CA . TRP A 1 114 ? 1.124 -5.036 -0.470 1.00 96.56 114 TRP A CA 1
ATOM 908 C C . TRP A 1 114 ? -0.091 -5.398 -1.309 1.00 96.56 114 TRP A C 1
ATOM 910 O O . TRP A 1 114 ? -0.382 -4.766 -2.322 1.00 96.56 114 TRP A O 1
ATOM 920 N N . THR A 1 115 ? -0.850 -6.365 -0.809 1.00 95.44 115 THR A N 1
ATOM 921 C CA . THR A 1 115 ? -2.191 -6.696 -1.295 1.00 95.44 115 THR A CA 1
ATOM 922 C C . THR A 1 115 ? -3.217 -6.384 -0.223 1.00 95.44 115 THR A C 1
ATOM 924 O O . THR A 1 115 ? -2.912 -6.498 0.967 1.00 95.44 115 THR A O 1
ATOM 927 N N . ILE A 1 116 ? -4.442 -6.085 -0.638 1.00 95.00 116 ILE A N 1
ATOM 928 C CA . ILE A 1 116 ? -5.562 -5.836 0.263 1.00 95.00 116 ILE A CA 1
ATOM 929 C C . ILE A 1 116 ? -6.778 -6.663 -0.154 1.00 95.00 116 ILE A C 1
ATOM 931 O O . ILE A 1 116 ? -7.100 -6.774 -1.333 1.00 95.00 116 ILE A O 1
ATOM 935 N N . ALA A 1 117 ? -7.450 -7.263 0.823 1.00 94.31 117 ALA A N 1
ATOM 936 C CA . ALA A 1 117 ? -8.815 -7.741 0.679 1.00 94.31 117 ALA A CA 1
ATOM 937 C C . ALA A 1 117 ? -9.748 -6.630 1.194 1.00 94.31 117 ALA A C 1
ATOM 939 O O . ALA A 1 117 ? -9.789 -6.413 2.409 1.00 94.31 117 ALA A O 1
ATOM 940 N N . PRO A 1 118 ? -10.432 -5.883 0.305 1.00 92.44 118 PRO A N 1
ATOM 941 C CA . PRO A 1 118 ? -11.276 -4.763 0.710 1.00 92.44 118 PRO A CA 1
ATOM 942 C C . PRO A 1 118 ? -12.452 -5.232 1.574 1.00 92.44 118 PRO A C 1
ATOM 944 O O . PRO A 1 118 ? -12.998 -6.317 1.365 1.00 92.44 118 PRO A O 1
ATOM 947 N N . SER A 1 119 ? -12.841 -4.407 2.544 1.00 91.38 119 SER A N 1
ATOM 948 C CA . SER A 1 119 ? -14.019 -4.643 3.375 1.00 91.38 119 SER A CA 1
ATOM 949 C C . SER A 1 119 ? -15.304 -4.389 2.580 1.00 91.38 119 SER A C 1
ATOM 951 O O . SER A 1 119 ? -15.331 -3.597 1.635 1.00 91.38 119 SER A O 1
ATOM 953 N N . GLY A 1 120 ? -16.402 -5.028 2.995 1.00 82.19 120 GLY A N 1
ATOM 954 C CA . GLY A 1 120 ? -17.727 -4.755 2.427 1.00 82.19 120 GLY A CA 1
ATOM 955 C C . GLY A 1 120 ? -18.201 -3.313 2.654 1.00 82.19 120 GLY A C 1
ATOM 956 O O . GLY A 1 120 ? -19.009 -2.817 1.877 1.00 82.19 120 GLY A O 1
ATOM 957 N N . LEU A 1 121 ? -17.644 -2.611 3.652 1.00 77.25 121 LEU A N 1
ATOM 958 C CA . LEU A 1 121 ? -17.982 -1.217 3.962 1.00 77.25 121 LEU A CA 1
ATOM 959 C C . LEU A 1 121 ? -17.614 -0.252 2.826 1.00 77.25 121 LEU A C 1
ATOM 961 O O . LEU A 1 121 ? -18.188 0.826 2.736 1.00 77.25 121 LEU A O 1
ATOM 965 N N . LEU A 1 122 ? -16.689 -0.619 1.932 1.00 79.75 122 LEU A N 1
ATOM 966 C CA . LEU A 1 122 ? -16.338 0.220 0.779 1.00 79.75 122 LEU A CA 1
ATOM 967 C C . LEU A 1 122 ? -17.428 0.266 -0.304 1.00 79.75 122 LEU A C 1
ATOM 969 O O . LEU A 1 122 ? -17.345 1.099 -1.205 1.00 79.75 122 LEU A O 1
ATOM 973 N N . ALA A 1 123 ? -18.435 -0.613 -0.243 1.00 77.19 123 ALA A N 1
ATOM 974 C CA . ALA A 1 123 ? -19.567 -0.581 -1.168 1.00 77.19 123 ALA A CA 1
ATOM 975 C C . ALA A 1 123 ? -20.539 0.577 -0.877 1.00 77.19 123 ALA A C 1
ATOM 977 O O . ALA A 1 123 ? -21.308 0.973 -1.754 1.00 77.19 123 ALA A O 1
ATOM 978 N N . GLU A 1 124 ? -20.500 1.125 0.337 1.00 78.50 124 GLU A N 1
ATOM 979 C CA . GLU A 1 124 ? -21.372 2.207 0.784 1.00 78.50 124 GLU A CA 1
ATOM 980 C C . GLU A 1 124 ? -20.664 3.563 0.690 1.00 78.50 124 GLU A C 1
ATOM 982 O O . GLU A 1 124 ? -19.449 3.665 0.869 1.00 78.50 124 GLU A O 1
ATOM 987 N N . GLN A 1 125 ? -21.432 4.628 0.443 1.00 82.50 125 GLN A N 1
ATOM 988 C CA . GLN A 1 125 ? -20.903 5.988 0.540 1.00 82.50 125 GLN A CA 1
ATOM 989 C C . GLN A 1 125 ? -20.722 6.353 2.010 1.00 82.50 125 GLN A C 1
ATOM 991 O O . GLN A 1 125 ? -21.688 6.524 2.751 1.00 82.50 125 GLN A O 1
ATOM 996 N N . ASN A 1 126 ? -19.470 6.460 2.429 1.00 87.69 126 ASN A N 1
ATOM 997 C CA . ASN A 1 126 ? -19.086 6.812 3.788 1.00 87.69 126 ASN A CA 1
ATOM 998 C C . ASN A 1 126 ? -17.718 7.527 3.795 1.00 87.69 126 ASN A C 1
ATOM 1000 O O . ASN A 1 126 ? -17.026 7.561 2.767 1.00 87.69 126 ASN A O 1
ATOM 1004 N N . PRO A 1 127 ? -17.280 8.067 4.950 1.00 90.06 127 PRO A N 1
ATOM 1005 C CA . PRO A 1 127 ? -16.008 8.780 5.049 1.00 90.06 127 PRO A CA 1
ATOM 1006 C C . PRO A 1 127 ? -14.778 7.964 4.623 1.00 90.06 127 PRO A C 1
ATOM 1008 O O . PRO A 1 127 ? -13.801 8.549 4.152 1.00 90.06 127 PRO A O 1
ATOM 1011 N N . VAL A 1 128 ? -14.812 6.633 4.772 1.00 91.62 128 VAL A N 1
ATOM 1012 C CA . VAL A 1 128 ? -13.737 5.725 4.337 1.00 91.62 128 VAL A CA 1
ATOM 1013 C C . VAL A 1 128 ? -13.684 5.672 2.812 1.00 91.62 128 VAL A C 1
ATOM 1015 O O . VAL A 1 128 ? -12.627 5.865 2.211 1.00 91.62 128 VAL A O 1
ATOM 1018 N N . SER A 1 129 ? -14.845 5.469 2.194 1.00 90.94 129 SER A N 1
ATOM 1019 C CA . SER A 1 129 ? -15.063 5.454 0.750 1.00 90.94 129 SER A CA 1
ATOM 1020 C C . SER A 1 129 ? -14.569 6.768 0.108 1.00 90.94 129 SER A C 1
ATOM 1022 O O . SER A 1 129 ? -13.788 6.758 -0.848 1.00 90.94 129 SER A O 1
ATOM 1024 N N . ASP A 1 130 ? -14.871 7.908 0.745 1.00 91.62 130 ASP A N 1
ATOM 1025 C CA . ASP A 1 130 ? -14.427 9.233 0.306 1.00 91.62 130 ASP A CA 1
ATOM 1026 C C . ASP A 1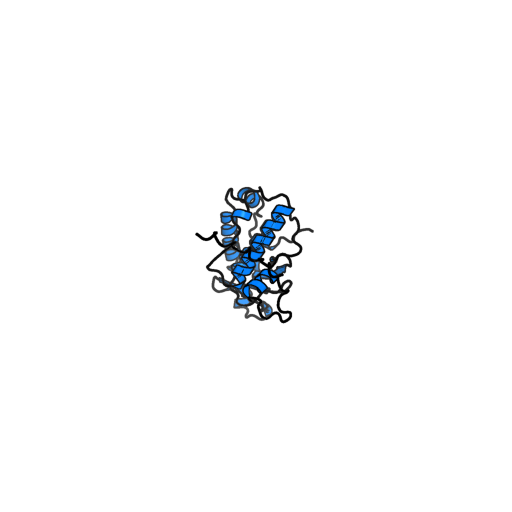 130 ? -12.912 9.418 0.452 1.00 91.62 130 ASP A C 1
ATOM 1028 O O . ASP A 1 130 ? -12.263 10.026 -0.403 1.00 91.62 130 ASP A O 1
ATOM 1032 N N . ALA A 1 131 ? -12.325 8.909 1.539 1.00 92.69 131 ALA A N 1
ATOM 1033 C CA . ALA A 1 131 ? -10.886 8.976 1.774 1.00 92.69 131 ALA A CA 1
ATOM 1034 C C . ALA A 1 131 ? -10.104 8.161 0.739 1.00 92.69 131 ALA A C 1
ATOM 1036 O O . ALA A 1 131 ? -9.120 8.664 0.191 1.00 92.69 131 ALA A O 1
ATOM 1037 N N . ILE A 1 132 ? -10.571 6.951 0.413 1.00 93.06 132 ILE A N 1
ATOM 1038 C CA . ILE A 1 132 ? -10.012 6.150 -0.683 1.00 93.06 132 ILE A CA 1
ATOM 1039 C C . ILE A 1 132 ? -10.156 6.893 -2.007 1.00 93.06 132 ILE A C 1
ATOM 1041 O O . ILE A 1 132 ? -9.196 6.953 -2.771 1.00 93.06 132 ILE A O 1
ATOM 1045 N N . GLY A 1 133 ? -11.313 7.510 -2.261 1.00 92.50 133 GLY A N 1
ATOM 1046 C CA . GLY A 1 133 ? -11.535 8.290 -3.471 1.00 92.50 133 GLY A CA 1
ATOM 1047 C C . GLY A 1 133 ? -10.546 9.449 -3.623 1.00 92.50 133 GLY A C 1
ATOM 1048 O O . GLY A 1 133 ? -9.945 9.599 -4.683 1.00 92.50 133 GLY A O 1
ATOM 1049 N N . ARG A 1 134 ? -10.302 10.213 -2.551 1.00 93.00 134 ARG A N 1
ATOM 1050 C CA . ARG A 1 134 ? -9.286 11.282 -2.538 1.00 93.00 134 ARG A CA 1
ATOM 1051 C C . ARG A 1 134 ? -7.874 10.743 -2.759 1.00 93.00 134 ARG A C 1
ATOM 1053 O O . ARG A 1 134 ? -7.089 11.363 -3.474 1.00 93.00 134 ARG A O 1
ATOM 1060 N N . PHE A 1 135 ? -7.543 9.605 -2.149 1.00 93.50 135 PHE A N 1
ATOM 1061 C CA . PHE A 1 135 ? -6.237 8.972 -2.325 1.00 93.50 135 PHE A CA 1
ATOM 1062 C C . PHE A 1 135 ? -6.040 8.482 -3.768 1.00 93.5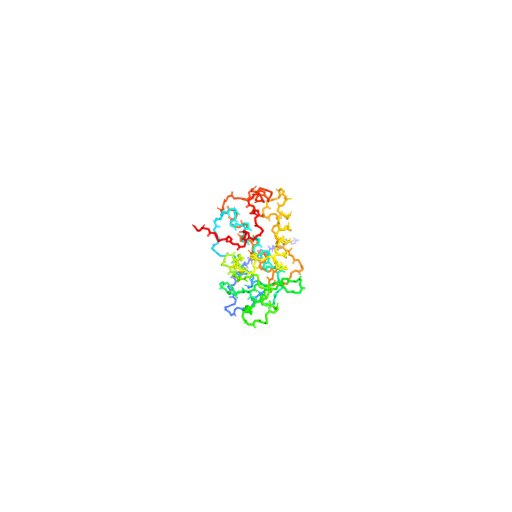0 135 PHE A C 1
ATOM 1064 O O . PHE A 1 135 ? -4.980 8.695 -4.352 1.00 93.50 135 PHE A O 1
ATOM 1071 N N . TYR A 1 136 ? -7.079 7.897 -4.369 1.00 93.31 136 TYR A N 1
ATOM 1072 C CA . TYR A 1 136 ? -7.112 7.514 -5.779 1.00 93.31 136 TYR A CA 1
ATOM 1073 C C . TYR A 1 136 ? -6.907 8.714 -6.704 1.00 93.31 136 TYR A C 1
ATOM 1075 O O . TYR A 1 136 ? -6.044 8.661 -7.575 1.00 93.31 136 TYR A O 1
ATOM 1083 N N . ASP A 1 137 ? -7.627 9.816 -6.486 1.00 92.19 137 ASP A N 1
ATOM 1084 C CA . ASP A 1 137 ? -7.502 11.012 -7.324 1.00 92.19 137 ASP A CA 1
ATOM 1085 C C . ASP A 1 137 ? -6.076 11.602 -7.239 1.00 92.19 137 ASP A C 1
ATOM 1087 O O . ASP A 1 137 ? -5.493 11.999 -8.251 1.00 92.19 137 ASP A O 1
ATOM 1091 N N . ALA A 1 138 ? -5.467 11.598 -6.046 1.00 91.81 138 ALA A N 1
ATOM 1092 C CA . ALA A 1 138 ? -4.079 12.019 -5.854 1.00 91.81 138 ALA A CA 1
ATOM 1093 C C . ALA A 1 138 ? -3.075 11.084 -6.553 1.00 91.81 138 ALA A C 1
ATOM 1095 O O . ALA A 1 138 ? -2.115 11.556 -7.164 1.00 91.81 138 ALA A O 1
ATOM 1096 N N . PHE A 1 139 ? -3.306 9.771 -6.498 1.00 91.69 139 PHE A N 1
ATOM 1097 C CA . PHE A 1 139 ? -2.487 8.776 -7.188 1.00 91.69 139 PHE A CA 1
ATOM 1098 C C . PHE A 1 139 ? -2.590 8.904 -8.713 1.00 91.69 139 PHE A C 1
ATOM 1100 O O . PHE A 1 139 ? -1.570 8.919 -9.397 1.00 91.69 139 PHE A O 1
ATOM 1107 N N . ALA A 1 140 ? -3.799 9.070 -9.252 1.00 92.06 140 ALA A N 1
ATOM 1108 C CA . ALA A 1 140 ? -4.014 9.299 -10.678 1.00 92.06 140 ALA A CA 1
ATOM 1109 C C . ALA A 1 140 ? -3.301 10.576 -11.150 1.00 92.06 140 ALA A C 1
ATOM 1111 O O . ALA A 1 140 ? -2.622 10.560 -12.173 1.00 92.06 140 ALA A O 1
ATOM 1112 N N . LYS A 1 141 ? -3.374 11.654 -10.358 1.00 90.94 141 LYS A N 1
ATOM 1113 C CA . LYS A 1 141 ? -2.651 12.903 -10.628 1.00 90.94 141 LYS A CA 1
ATOM 1114 C C . LYS A 1 141 ? -1.130 12.730 -10.592 1.00 90.94 141 LYS A C 1
ATOM 1116 O O . LYS A 1 141 ? -0.438 13.334 -11.399 1.00 90.94 141 LYS A O 1
ATOM 1121 N N . MET A 1 142 ? -0.600 11.918 -9.677 1.00 91.06 142 MET A N 1
ATOM 1122 C CA . MET A 1 142 ? 0.832 11.593 -9.632 1.00 91.06 142 MET A CA 1
ATOM 1123 C C . MET A 1 142 ? 1.292 10.871 -10.908 1.00 91.06 142 MET A C 1
ATOM 1125 O O . MET A 1 142 ? 2.406 11.104 -11.367 1.00 91.06 142 MET A O 1
ATOM 1129 N N . LEU A 1 143 ? 0.439 10.021 -11.489 1.00 91.56 143 LEU A N 1
ATOM 1130 C CA . LEU A 1 143 ? 0.728 9.317 -12.739 1.00 91.56 143 LEU A CA 1
ATOM 1131 C C . LEU A 1 143 ? 0.556 10.188 -13.994 1.00 91.56 143 LEU A C 1
ATOM 1133 O O . LEU A 1 143 ? 0.965 9.769 -15.073 1.00 91.56 143 LEU A O 1
ATOM 1137 N N . ASP A 1 144 ? -0.030 11.381 -13.891 1.00 91.88 144 ASP A N 1
ATOM 1138 C CA . ASP A 1 144 ? -0.268 12.282 -15.025 1.00 91.88 144 ASP A CA 1
ATOM 1139 C C . ASP A 1 144 ? 1.011 13.033 -15.445 1.00 91.88 144 ASP A C 1
ATOM 1141 O O . ASP A 1 144 ? 1.136 14.252 -15.333 1.00 91.88 144 ASP A O 1
ATOM 1145 N N . THR A 1 145 ? 2.008 12.274 -15.893 1.00 92.00 145 THR A N 1
ATOM 1146 C CA . THR A 1 145 ? 3.328 12.762 -16.298 1.00 92.00 145 THR A CA 1
ATOM 1147 C C . THR A 1 145 ? 3.934 11.866 -17.376 1.00 92.00 145 THR A C 1
ATOM 1149 O O . THR A 1 145 ? 3.604 10.683 -17.480 1.00 92.00 145 THR A O 1
ATOM 1152 N N . ASP A 1 146 ? 4.845 12.423 -18.172 1.00 92.88 146 ASP A N 1
ATOM 1153 C CA . ASP A 1 146 ? 5.554 11.682 -19.221 1.00 92.88 146 ASP A CA 1
ATOM 1154 C C . ASP A 1 146 ? 6.762 10.892 -18.685 1.00 92.88 146 ASP A C 1
ATOM 1156 O O . ASP A 1 146 ? 7.370 10.125 -19.426 1.00 92.88 146 ASP A O 1
ATOM 1160 N N . LEU A 1 147 ? 7.069 11.030 -17.389 1.00 92.12 147 LEU A N 1
ATOM 1161 C CA . LEU A 1 147 ? 8.072 10.221 -16.694 1.00 92.12 147 LEU A CA 1
ATOM 1162 C C . LEU A 1 147 ? 7.647 8.748 -16.614 1.00 92.12 147 LEU A C 1
ATOM 1164 O O . LEU A 1 147 ? 6.460 8.427 -16.538 1.00 92.12 147 LEU A O 1
ATOM 1168 N N . THR A 1 148 ? 8.618 7.844 -16.578 1.00 90.94 148 THR A N 1
ATOM 1169 C CA . THR A 1 148 ? 8.423 6.406 -16.349 1.00 90.94 148 THR A CA 1
ATOM 1170 C C . THR A 1 148 ? 8.086 6.109 -14.888 1.00 90.94 148 THR A C 1
ATOM 1172 O O . THR A 1 148 ? 8.278 6.949 -14.004 1.00 90.94 148 THR A O 1
ATOM 1175 N N . LEU A 1 149 ? 7.606 4.889 -14.606 1.00 87.00 149 LEU A N 1
ATOM 1176 C CA . LEU A 1 149 ? 7.338 4.480 -13.224 1.00 87.00 149 LEU A CA 1
ATOM 1177 C C . LEU A 1 149 ? 8.606 4.591 -12.371 1.00 87.00 149 LEU A C 1
ATOM 1179 O O . LEU A 1 149 ? 8.540 5.145 -11.282 1.00 87.00 149 LEU A O 1
ATOM 1183 N N . GLU A 1 150 ? 9.752 4.124 -12.883 1.00 86.00 150 GLU A N 1
ATOM 1184 C CA . GLU A 1 150 ? 11.034 4.160 -12.168 1.00 86.00 150 GLU A CA 1
ATOM 1185 C C . GLU A 1 150 ? 11.385 5.569 -11.680 1.00 86.00 150 GLU A C 1
ATOM 1187 O O . GLU A 1 150 ? 11.825 5.723 -10.547 1.00 86.00 150 GLU A O 1
ATOM 1192 N N . GLU A 1 151 ? 11.133 6.594 -12.489 1.00 85.88 151 GLU A N 1
ATOM 1193 C CA . GLU A 1 151 ? 11.483 7.983 -12.177 1.00 85.88 151 GLU A CA 1
ATOM 1194 C C . GLU A 1 151 ? 10.602 8.618 -11.093 1.00 85.88 151 GLU A C 1
ATOM 1196 O O . GLU A 1 151 ? 11.044 9.546 -10.415 1.00 85.88 151 GLU A O 1
ATOM 1201 N N . ILE A 1 152 ? 9.374 8.124 -10.900 1.00 86.19 152 ILE A N 1
ATOM 1202 C CA . ILE A 1 152 ? 8.437 8.661 -9.900 1.00 86.19 152 ILE A CA 1
ATOM 1203 C C . ILE A 1 152 ? 8.394 7.845 -8.602 1.00 86.19 152 ILE A C 1
ATOM 1205 O O . ILE A 1 152 ? 7.696 8.224 -7.656 1.00 86.19 152 ILE A O 1
ATOM 1209 N N . LEU A 1 153 ? 9.099 6.709 -8.541 1.00 81.19 153 LEU A N 1
ATOM 1210 C CA . LEU A 1 153 ? 9.081 5.843 -7.367 1.00 81.19 153 LEU A CA 1
ATOM 1211 C C . LEU A 1 153 ? 9.635 6.570 -6.129 1.00 81.19 153 LEU A C 1
ATOM 1213 O O . LEU A 1 153 ? 10.654 7.265 -6.197 1.00 81.19 153 LEU A O 1
ATOM 1217 N N . PRO A 1 154 ? 9.009 6.388 -4.955 1.00 69.88 154 PRO A N 1
ATOM 1218 C CA . PRO A 1 154 ? 9.405 7.070 -3.731 1.00 69.88 154 PRO A CA 1
ATOM 1219 C C . PRO A 1 154 ? 10.630 6.396 -3.093 1.00 69.88 154 PRO A C 1
ATOM 1221 O O . PRO A 1 154 ? 10.540 5.785 -2.026 1.00 69.88 154 PRO A O 1
ATOM 1224 N N . PHE A 1 155 ? 11.804 6.535 -3.716 1.00 58.75 155 PHE A N 1
ATOM 1225 C CA . PHE A 1 155 ? 13.057 5.987 -3.182 1.00 58.75 155 PHE A CA 1
ATOM 1226 C C . PHE A 1 155 ? 13.423 6.578 -1.811 1.00 58.75 155 PHE A C 1
ATOM 1228 O O . PHE A 1 155 ? 14.074 5.903 -1.008 1.00 58.75 155 PHE A O 1
ATOM 1235 N N . HIS A 1 156 ? 12.972 7.806 -1.518 1.00 52.94 156 HIS A N 1
ATOM 1236 C CA . HIS A 1 156 ? 13.135 8.449 -0.218 1.00 52.94 156 HIS A CA 1
ATOM 1237 C C . HIS A 1 156 ? 11.992 9.425 0.109 1.00 52.94 156 HIS A C 1
ATOM 1239 O O . HIS A 1 156 ? 11.798 10.420 -0.584 1.00 52.94 156 HIS A O 1
ATOM 1245 N N . VAL A 1 157 ? 11.289 9.199 1.226 1.00 60.75 157 VAL A N 1
ATOM 1246 C CA . VAL A 1 157 ? 10.316 10.157 1.784 1.00 60.75 157 VAL A CA 1
ATOM 1247 C C . VAL A 1 157 ? 10.686 10.460 3.234 1.00 60.75 157 VAL A C 1
ATOM 1249 O O . VAL A 1 157 ? 10.379 9.692 4.145 1.00 60.75 157 VAL A O 1
ATOM 1252 N N . GLY A 1 158 ? 11.356 11.592 3.469 1.00 53.50 158 GLY A N 1
ATOM 1253 C CA . GLY A 1 158 ? 11.901 11.961 4.785 1.00 53.50 158 GLY A CA 1
ATOM 1254 C C . GLY A 1 158 ? 10.863 12.120 5.907 1.00 53.50 158 GLY A C 1
ATOM 1255 O O . GLY A 1 158 ? 11.220 12.022 7.076 1.00 53.50 158 GLY A O 1
ATOM 1256 N N . ARG A 1 159 ? 9.583 12.316 5.561 1.00 69.25 159 ARG A N 1
ATOM 1257 C CA . ARG A 1 159 ? 8.468 12.450 6.518 1.00 69.25 159 ARG A CA 1
ATOM 1258 C C . ARG A 1 159 ? 7.925 11.112 7.035 1.00 69.25 159 ARG A C 1
ATOM 1260 O O . ARG A 1 159 ? 7.131 11.113 7.968 1.00 69.25 159 ARG A O 1
ATOM 1267 N N . LEU A 1 160 ? 8.319 9.988 6.432 1.00 75.56 160 LEU A N 1
ATOM 1268 C CA . LEU A 1 160 ? 7.853 8.659 6.827 1.00 75.56 160 LEU A CA 1
ATOM 1269 C C . LEU A 1 160 ? 8.679 8.092 7.993 1.00 75.56 160 LEU A C 1
ATOM 1271 O O . LEU A 1 160 ? 9.889 8.323 8.096 1.00 75.56 160 LEU A O 1
ATOM 1275 N N . SER A 1 161 ? 8.041 7.293 8.853 1.00 85.12 161 SER A N 1
ATOM 1276 C CA . SER A 1 161 ? 8.736 6.600 9.945 1.00 85.12 161 SER A CA 1
ATOM 1277 C C . SER A 1 161 ? 9.732 5.574 9.396 1.00 85.12 161 SER A C 1
ATOM 1279 O O . SER A 1 161 ? 9.707 5.210 8.220 1.00 85.12 161 SER A O 1
ATOM 1281 N N . TYR A 1 162 ? 10.630 5.086 10.258 1.00 89.94 162 TYR A N 1
ATOM 1282 C CA . TYR A 1 162 ? 11.705 4.155 9.888 1.00 89.94 162 TYR A CA 1
ATOM 1283 C C . TYR A 1 162 ? 11.243 2.989 8.992 1.00 89.94 162 TYR A C 1
ATOM 1285 O O . TYR A 1 162 ? 11.752 2.843 7.881 1.00 89.94 162 TYR A O 1
ATOM 1293 N N . TYR A 1 163 ? 10.247 2.207 9.427 1.00 90.44 163 TYR A N 1
ATOM 1294 C CA . TYR A 1 163 ? 9.781 1.053 8.652 1.00 90.44 163 TYR A CA 1
ATOM 1295 C C . TYR A 1 163 ? 9.108 1.465 7.342 1.00 90.44 163 TYR A C 1
ATOM 1297 O O . TYR A 1 163 ? 9.396 0.876 6.309 1.00 90.44 163 TYR A O 1
ATOM 1305 N N . GLN A 1 164 ? 8.277 2.507 7.347 1.00 90.75 164 GLN A N 1
ATOM 1306 C CA . GLN A 1 164 ? 7.627 3.003 6.131 1.00 90.75 164 GLN A CA 1
ATOM 1307 C C . GLN A 1 164 ? 8.656 3.398 5.059 1.00 90.75 164 GLN A C 1
ATOM 1309 O O . GLN A 1 164 ? 8.497 3.020 3.903 1.00 90.75 164 GLN A O 1
ATOM 1314 N N . ARG A 1 165 ? 9.754 4.071 5.442 1.00 90.06 165 ARG A N 1
ATOM 1315 C CA . ARG A 1 165 ? 10.865 4.374 4.519 1.00 90.06 165 ARG A CA 1
ATOM 1316 C C . ARG A 1 165 ? 11.522 3.107 3.982 1.00 90.06 165 ARG A C 1
ATOM 1318 O O . ARG A 1 165 ? 11.710 2.991 2.777 1.00 90.06 165 ARG A O 1
ATOM 1325 N N . MET A 1 166 ? 11.821 2.150 4.860 1.00 91.25 166 MET A N 1
ATOM 1326 C CA . MET A 1 166 ? 12.445 0.883 4.472 1.00 91.25 166 MET A CA 1
ATOM 1327 C C . MET A 1 166 ? 11.593 0.113 3.449 1.00 91.25 166 MET A C 1
ATOM 1329 O O . MET A 1 166 ? 12.091 -0.298 2.401 1.00 91.25 166 MET A O 1
ATOM 1333 N N . TYR A 1 167 ? 10.293 -0.031 3.716 1.00 93.31 167 TYR A N 1
ATOM 1334 C CA . TYR A 1 167 ? 9.379 -0.734 2.818 1.00 93.31 167 TYR A CA 1
ATOM 1335 C C . TYR A 1 167 ? 9.045 0.066 1.549 1.00 93.31 167 TYR A C 1
ATOM 1337 O O . TYR A 1 167 ? 8.816 -0.552 0.517 1.00 93.31 167 TYR A O 1
ATOM 1345 N N . ALA A 1 168 ? 9.092 1.403 1.561 1.00 92.06 168 ALA A N 1
ATOM 1346 C CA . ALA A 1 168 ? 8.978 2.212 0.341 1.00 92.06 168 ALA A CA 1
ATOM 1347 C C . ALA A 1 168 ? 10.177 2.002 -0.601 1.00 92.06 168 ALA A C 1
ATOM 1349 O O . ALA A 1 168 ? 10.008 1.823 -1.811 1.00 92.06 168 ALA A O 1
ATOM 1350 N N . SER A 1 169 ? 11.394 1.936 -0.054 1.00 91.88 169 SER A N 1
ATOM 1351 C CA . SER A 1 169 ? 12.585 1.598 -0.841 1.00 91.88 169 SER A CA 1
ATOM 1352 C C . SER A 1 169 ? 12.542 0.150 -1.351 1.00 91.88 169 SER A C 1
ATOM 1354 O O . SER A 1 169 ? 12.976 -0.125 -2.469 1.00 91.88 169 SER A O 1
ATOM 1356 N N . ALA A 1 170 ? 12.009 -0.790 -0.563 1.00 94.12 170 ALA A N 1
ATOM 1357 C CA . ALA A 1 170 ? 11.788 -2.173 -0.990 1.00 94.12 170 ALA A CA 1
ATOM 1358 C C . ALA A 1 170 ? 10.748 -2.287 -2.118 1.00 94.12 170 ALA A C 1
ATOM 1360 O O . ALA A 1 170 ? 11.021 -2.917 -3.139 1.00 94.12 170 ALA A O 1
ATOM 1361 N N . LEU A 1 171 ? 9.610 -1.603 -1.977 1.00 94.69 171 LEU A N 1
ATOM 1362 C CA . LEU A 1 171 ? 8.582 -1.478 -3.009 1.00 94.69 171 LEU A CA 1
ATOM 1363 C C . LEU A 1 171 ? 9.172 -0.934 -4.310 1.00 94.69 171 LEU A C 1
ATOM 1365 O O . LEU A 1 171 ? 8.940 -1.499 -5.373 1.00 94.69 171 LEU A O 1
ATOM 1369 N N . SER A 1 172 ? 9.978 0.126 -4.227 1.00 93.75 172 SER A N 1
ATOM 1370 C CA . SER A 1 172 ? 10.573 0.746 -5.413 1.00 93.75 172 SER A CA 1
ATOM 1371 C C . SER A 1 172 ? 11.474 -0.234 -6.175 1.00 93.75 172 SER A C 1
ATOM 1373 O O . SER A 1 172 ? 11.384 -0.358 -7.394 1.00 93.75 172 SER A O 1
ATOM 1375 N N . ARG A 1 173 ? 12.300 -1.008 -5.457 1.00 94.38 173 ARG A N 1
ATOM 1376 C CA . ARG A 1 173 ? 13.128 -2.067 -6.060 1.00 94.38 173 ARG A CA 1
ATOM 1377 C C . ARG A 1 173 ? 12.284 -3.176 -6.689 1.00 94.38 173 ARG A C 1
ATOM 1379 O O . ARG A 1 173 ? 12.627 -3.654 -7.766 1.00 94.38 173 ARG A O 1
ATOM 1386 N N . SER A 1 174 ? 11.182 -3.549 -6.041 1.00 95.56 174 SER A N 1
ATOM 1387 C CA . SER A 1 174 ? 10.252 -4.565 -6.540 1.00 95.56 174 SER A CA 1
ATOM 1388 C C . SER A 1 174 ? 9.574 -4.143 -7.840 1.00 95.56 174 SER A C 1
ATOM 1390 O O . SER A 1 174 ? 9.667 -4.848 -8.843 1.00 95.56 174 SER A O 1
ATOM 1392 N N . LEU A 1 175 ? 8.964 -2.954 -7.856 1.00 94.56 175 LEU A N 1
ATOM 1393 C CA . LEU A 1 175 ? 8.261 -2.430 -9.026 1.00 94.56 175 LEU A CA 1
ATOM 1394 C C . LEU A 1 175 ? 9.217 -2.215 -10.198 1.00 94.56 175 LEU A C 1
ATOM 1396 O O . LEU A 1 175 ? 8.900 -2.608 -11.317 1.00 94.56 175 LEU A O 1
ATOM 1400 N N . ARG A 1 176 ? 10.418 -1.683 -9.940 1.00 93.88 176 ARG A N 1
ATOM 1401 C CA . ARG A 1 176 ? 11.465 -1.559 -10.959 1.00 93.88 176 ARG A CA 1
ATOM 1402 C C . ARG A 1 176 ? 11.799 -2.911 -11.590 1.00 93.88 176 ARG A C 1
ATOM 1404 O O . ARG A 1 176 ? 11.795 -3.036 -12.811 1.00 93.88 176 ARG A O 1
ATOM 1411 N N . ALA A 1 177 ? 12.056 -3.931 -10.771 1.00 94.62 177 ALA A N 1
ATOM 1412 C CA . ALA A 1 177 ? 12.375 -5.266 -11.265 1.00 94.62 177 ALA A CA 1
ATOM 1413 C C . ALA A 1 177 ? 11.209 -5.887 -12.057 1.00 94.62 177 ALA A C 1
ATOM 1415 O O . ALA A 1 177 ? 11.441 -6.448 -13.124 1.00 94.62 177 ALA A O 1
ATOM 1416 N N . ALA A 1 178 ? 9.964 -5.739 -11.593 1.00 94.81 178 ALA A N 1
ATOM 1417 C CA . ALA A 1 178 ? 8.784 -6.257 -12.289 1.00 94.81 178 ALA A CA 1
ATOM 1418 C C . ALA A 1 178 ? 8.573 -5.597 -13.662 1.00 94.81 178 ALA A C 1
ATOM 1420 O O . ALA A 1 178 ? 8.275 -6.282 -14.640 1.00 94.81 178 ALA A O 1
ATOM 1421 N N . VAL A 1 179 ? 8.767 -4.277 -13.745 1.00 93.50 179 VAL A N 1
ATOM 1422 C CA . VAL A 1 179 ? 8.638 -3.502 -14.986 1.00 93.50 179 VAL A CA 1
ATOM 1423 C C . VAL A 1 179 ? 9.749 -3.848 -15.982 1.00 93.50 179 VAL A C 1
ATOM 1425 O O . VAL A 1 179 ? 9.465 -3.992 -17.169 1.00 93.50 179 VAL A O 1
ATOM 1428 N N . ILE A 1 180 ? 10.992 -4.035 -15.521 1.00 94.00 180 ILE A N 1
ATOM 1429 C CA . ILE A 1 180 ? 12.104 -4.488 -16.375 1.00 94.00 180 ILE A CA 1
ATOM 1430 C C . ILE A 1 180 ? 11.834 -5.901 -16.908 1.00 94.00 180 ILE A C 1
ATOM 1432 O O . ILE A 1 180 ? 11.955 -6.135 -18.106 1.00 94.00 180 ILE A O 1
ATOM 1436 N N . LEU A 1 181 ? 11.429 -6.837 -16.042 1.00 94.62 181 LEU A N 1
ATOM 1437 C CA . LEU A 1 181 ? 11.114 -8.214 -16.443 1.00 94.62 181 LEU A CA 1
ATOM 1438 C C . LEU A 1 181 ? 9.934 -8.291 -17.421 1.00 94.62 181 LEU A C 1
ATOM 1440 O O . LEU A 1 181 ? 9.882 -9.202 -18.241 1.00 94.62 181 LEU A O 1
ATOM 1444 N N . GLY A 1 182 ? 8.985 -7.360 -17.317 1.00 93.06 182 GLY A N 1
ATOM 1445 C CA . GLY A 1 182 ? 7.829 -7.261 -18.203 1.00 93.06 182 GLY A CA 1
ATOM 1446 C C . GLY A 1 182 ? 8.055 -6.457 -19.484 1.00 93.06 182 GLY A C 1
ATOM 1447 O O . GLY A 1 182 ? 7.075 -6.239 -20.187 1.00 93.06 182 GLY A O 1
ATOM 1448 N N . ASP A 1 183 ? 9.281 -5.992 -19.757 1.00 91.88 183 ASP A N 1
ATOM 1449 C CA . ASP A 1 183 ? 9.630 -5.102 -20.880 1.00 91.88 183 ASP A CA 1
ATOM 1450 C C . ASP A 1 183 ? 8.775 -3.817 -20.942 1.00 91.88 183 ASP A C 1
ATOM 1452 O O . ASP A 1 183 ? 8.360 -3.332 -21.990 1.00 91.88 183 ASP A O 1
ATOM 1456 N N . GLN A 1 184 ? 8.463 -3.261 -19.769 1.00 90.00 184 GLN A N 1
ATOM 1457 C CA . GLN A 1 184 ? 7.582 -2.098 -19.607 1.00 90.00 184 GLN A CA 1
ATOM 1458 C C . GLN A 1 184 ? 8.336 -0.831 -19.179 1.00 90.00 184 GLN A C 1
ATOM 1460 O O . GLN A 1 184 ? 7.699 0.198 -18.956 1.00 90.00 184 GLN A O 1
ATOM 1465 N N . ALA A 1 185 ? 9.670 -0.871 -19.066 1.00 87.81 185 ALA A N 1
ATOM 1466 C CA . ALA A 1 185 ? 10.487 0.208 -18.488 1.00 87.81 185 ALA A CA 1
ATOM 1467 C C . ALA A 1 185 ? 10.383 1.545 -19.233 1.00 87.81 185 ALA A C 1
ATOM 1469 O O . ALA A 1 185 ? 10.485 2.595 -18.609 1.00 87.81 185 ALA A O 1
ATOM 1470 N N . ALA A 1 186 ? 10.122 1.509 -20.541 1.00 89.88 186 ALA A N 1
ATOM 1471 C CA . ALA A 1 186 ? 9.928 2.704 -21.358 1.00 89.88 186 ALA A CA 1
ATOM 1472 C C . ALA A 1 186 ? 8.489 3.261 -21.317 1.00 89.88 186 ALA A C 1
ATOM 1474 O O . ALA A 1 186 ? 8.224 4.298 -21.921 1.00 89.88 186 ALA A O 1
ATOM 1475 N N . THR A 1 187 ? 7.548 2.585 -20.644 1.00 89.94 187 THR A N 1
ATOM 1476 C CA . THR A 1 187 ? 6.150 3.040 -20.574 1.00 89.94 187 THR A CA 1
ATOM 1477 C C . THR A 1 187 ? 6.053 4.263 -19.668 1.00 89.94 187 THR A C 1
ATOM 1479 O O . THR A 1 187 ? 6.459 4.209 -18.503 1.00 89.94 187 THR A O 1
ATOM 1482 N N . SER A 1 188 ? 5.469 5.351 -20.170 1.00 92.94 188 SER A N 1
ATOM 1483 C CA . SER A 1 188 ? 5.246 6.542 -19.350 1.00 92.94 188 SER A CA 1
ATOM 1484 C C . SER A 1 188 ? 4.097 6.339 -18.364 1.00 92.94 188 SER A C 1
ATOM 1486 O O . SER A 1 188 ? 3.153 5.577 -18.600 1.00 92.94 188 SER A O 1
ATOM 1488 N N . CYS A 1 189 ? 4.128 7.069 -17.254 1.00 91.75 189 CYS A N 1
ATOM 1489 C CA . CYS A 1 189 ? 3.052 7.044 -16.272 1.00 91.75 189 CYS A CA 1
ATOM 1490 C C . CYS A 1 189 ? 1.724 7.514 -16.875 1.00 91.75 189 CYS A C 1
ATOM 1492 O O . CYS A 1 189 ? 0.687 6.936 -16.556 1.00 91.75 189 CYS A O 1
ATOM 1494 N N . ARG A 1 190 ? 1.750 8.470 -17.815 1.00 92.06 190 ARG A N 1
ATOM 1495 C CA . ARG A 1 190 ? 0.568 8.899 -18.577 1.00 92.06 190 ARG A CA 1
ATOM 1496 C C . ARG A 1 190 ? -0.060 7.756 -19.377 1.00 92.06 190 ARG A C 1
ATOM 1498 O O . ARG A 1 190 ? -1.278 7.679 -19.471 1.00 92.06 190 ARG A O 1
ATOM 1505 N N . GLN A 1 191 ? 0.737 6.863 -19.962 1.00 91.56 191 GLN A N 1
ATOM 1506 C CA . GLN A 1 191 ? 0.203 5.682 -20.652 1.00 91.56 191 GLN A CA 1
ATOM 1507 C C . GLN A 1 191 ? -0.378 4.675 -19.657 1.00 91.56 191 GLN A C 1
ATOM 1509 O O . GLN A 1 191 ? -1.468 4.149 -19.878 1.00 91.56 191 GLN A O 1
ATOM 1514 N N . LEU A 1 192 ? 0.308 4.447 -18.533 1.00 88.19 192 LEU A N 1
ATOM 1515 C CA . LEU A 1 192 ? -0.195 3.580 -17.466 1.00 88.19 192 LEU A CA 1
ATOM 1516 C C . LEU A 1 192 ? -1.508 4.114 -16.870 1.00 88.19 192 LEU A C 1
ATOM 1518 O O . LEU A 1 192 ? -2.413 3.330 -16.592 1.00 88.19 192 LEU A O 1
ATOM 1522 N N . SER A 1 193 ? -1.659 5.433 -16.716 1.00 88.69 193 SER A N 1
ATOM 1523 C CA . SER A 1 193 ? -2.855 6.041 -16.124 1.00 88.69 193 SER A CA 1
ATOM 1524 C C . SER A 1 193 ? -4.127 5.781 -16.944 1.00 88.69 193 SER A C 1
ATOM 1526 O O . SER A 1 193 ? -5.212 5.686 -16.374 1.00 88.69 193 SER A O 1
ATOM 1528 N N . MET A 1 194 ? -4.004 5.539 -18.256 1.00 90.50 194 MET A N 1
ATOM 1529 C CA . MET A 1 194 ? -5.127 5.139 -19.121 1.00 90.50 194 MET A CA 1
ATOM 1530 C C . MET A 1 194 ? -5.717 3.770 -18.746 1.00 90.50 194 MET A C 1
ATOM 1532 O O . MET A 1 194 ? -6.845 3.455 -19.124 1.00 90.50 194 MET A O 1
ATOM 1536 N N . LEU A 1 195 ? -4.970 2.944 -18.006 1.00 90.31 195 LEU A N 1
ATOM 1537 C CA . LEU A 1 195 ? -5.412 1.632 -17.531 1.00 90.31 195 LEU A CA 1
ATOM 1538 C C . LEU A 1 195 ? -6.083 1.683 -16.158 1.00 90.31 195 LEU A C 1
ATOM 1540 O O . LEU A 1 195 ? -6.538 0.641 -15.671 1.00 90.31 195 LEU A O 1
ATOM 1544 N N . LEU A 1 196 ? -6.134 2.857 -15.523 1.00 88.00 196 LEU A N 1
ATOM 1545 C CA . LEU A 1 196 ? -6.791 3.011 -14.236 1.00 88.00 196 LEU A CA 1
ATOM 1546 C C . LEU A 1 196 ? -8.297 2.722 -14.375 1.00 88.00 196 LEU A C 1
ATOM 1548 O O . LEU A 1 196 ? -8.947 3.187 -15.314 1.00 88.00 196 LEU A O 1
ATOM 1552 N N . PRO A 1 197 ? -8.887 1.943 -13.454 1.00 85.81 197 PRO A N 1
ATOM 1553 C CA . PRO A 1 197 ? -10.309 1.641 -13.499 1.00 85.81 197 PRO A CA 1
ATOM 1554 C C . PRO A 1 197 ? -11.125 2.902 -13.217 1.00 85.81 197 PRO A C 1
ATOM 1556 O O . PRO A 1 197 ? -10.800 3.651 -12.302 1.00 85.81 197 PRO A O 1
ATOM 1559 N N . GLN A 1 198 ? -12.235 3.092 -13.936 1.00 78.19 198 GLN A N 1
ATOM 1560 C CA . GLN A 1 198 ? -13.161 4.209 -13.685 1.00 78.19 198 GLN A CA 1
ATOM 1561 C C . GLN A 1 198 ? -13.760 4.164 -12.270 1.00 78.19 198 GLN A C 1
ATOM 1563 O O . GLN A 1 198 ? -14.067 5.195 -11.678 1.00 78.19 198 GLN A O 1
ATOM 1568 N N . GLN A 1 199 ? -13.921 2.959 -11.716 1.00 75.38 199 GLN A N 1
ATOM 1569 C CA . GLN A 1 199 ? -14.342 2.768 -10.334 1.00 75.38 199 GLN A CA 1
ATOM 1570 C C . GLN A 1 199 ? -13.146 2.924 -9.394 1.00 75.38 199 GLN A C 1
ATOM 1572 O O . GLN A 1 199 ? -12.178 2.166 -9.482 1.00 75.38 199 GLN A O 1
ATOM 1577 N N . LYS A 1 200 ? -13.253 3.853 -8.438 1.00 71.94 200 LYS A N 1
ATOM 1578 C CA . LYS A 1 200 ? -12.170 4.220 -7.506 1.00 71.94 200 LYS A CA 1
ATOM 1579 C C . LYS A 1 200 ? -11.659 3.052 -6.642 1.00 71.94 200 LYS A C 1
ATOM 1581 O O . LYS A 1 200 ? -10.511 3.063 -6.214 1.00 71.94 200 LYS A O 1
ATOM 1586 N N . TYR A 1 201 ? -12.470 2.010 -6.443 1.00 72.81 201 TYR A N 1
ATOM 1587 C CA . TYR A 1 201 ? -12.097 0.802 -5.687 1.00 72.81 201 TYR A CA 1
ATOM 1588 C C . TYR A 1 201 ? -11.518 -0.325 -6.553 1.00 72.81 201 TYR A C 1
ATOM 1590 O O . TYR A 1 201 ? -11.035 -1.322 -6.018 1.00 72.81 201 TYR A O 1
ATOM 1598 N N . GLY A 1 202 ? -11.538 -0.189 -7.884 1.00 74.00 202 GLY A N 1
ATOM 1599 C CA . GLY A 1 202 ? -11.173 -1.271 -8.803 1.00 74.00 202 GLY A CA 1
ATOM 1600 C C . GLY A 1 202 ? -9.726 -1.747 -8.655 1.00 74.00 202 GLY A C 1
ATOM 1601 O O . GLY A 1 202 ? -9.446 -2.920 -8.880 1.00 74.00 202 GLY A O 1
ATOM 1602 N N . LEU A 1 203 ? -8.815 -0.867 -8.218 1.00 78.56 203 LEU A N 1
ATOM 1603 C CA . LEU A 1 203 ? -7.421 -1.234 -7.946 1.00 78.56 203 LEU A CA 1
AT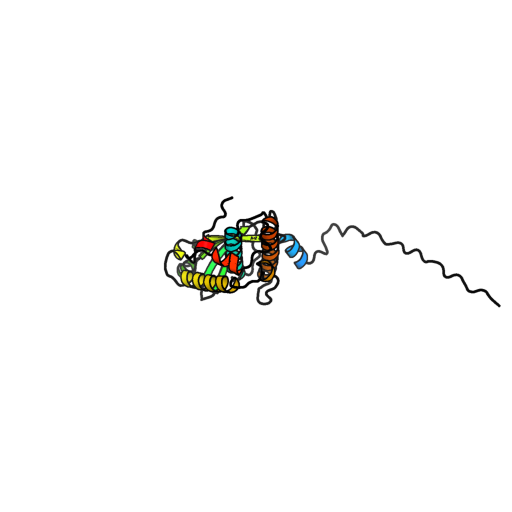OM 1604 C C . LEU A 1 203 ? -7.262 -2.045 -6.656 1.00 78.56 203 LEU A C 1
ATOM 1606 O O . LEU A 1 203 ? -6.428 -2.941 -6.616 1.00 78.56 203 LEU A O 1
ATOM 1610 N N . LEU A 1 204 ? -8.071 -1.776 -5.625 1.00 79.25 204 LEU A N 1
ATOM 1611 C CA . LEU A 1 204 ? -8.024 -2.520 -4.357 1.00 79.25 204 LEU A CA 1
ATOM 1612 C C . LEU A 1 204 ? -8.535 -3.956 -4.524 1.00 79.25 204 LEU A C 1
ATOM 1614 O O . LEU A 1 204 ? -8.105 -4.857 -3.815 1.00 79.25 204 LEU A O 1
ATOM 1618 N N . ALA A 1 205 ? -9.463 -4.166 -5.459 1.00 71.88 205 ALA A N 1
ATOM 1619 C CA . ALA A 1 205 ? -10.047 -5.473 -5.744 1.00 71.88 205 ALA A CA 1
ATOM 1620 C C . ALA A 1 205 ? -9.235 -6.302 -6.756 1.00 71.88 205 ALA A C 1
ATOM 1622 O O . ALA A 1 205 ? -9.567 -7.466 -6.996 1.00 71.88 205 ALA A O 1
ATOM 1623 N N . TYR A 1 206 ? -8.190 -5.732 -7.366 1.00 71.62 206 TYR A N 1
ATOM 1624 C CA . TYR A 1 206 ? -7.424 -6.419 -8.396 1.00 71.62 206 TYR A CA 1
ATOM 1625 C C . TYR A 1 206 ? -6.564 -7.525 -7.776 1.00 71.62 206 TYR A C 1
ATOM 1627 O O . TYR A 1 206 ? -5.514 -7.287 -7.181 1.00 71.62 206 TYR A O 1
ATOM 1635 N N . ARG A 1 207 ? -7.011 -8.769 -7.945 1.00 58.41 207 ARG A N 1
ATOM 1636 C CA . ARG A 1 207 ? -6.186 -9.957 -7.734 1.00 58.41 207 ARG A CA 1
ATOM 1637 C C . ARG A 1 207 ? -5.586 -10.300 -9.088 1.00 58.41 207 ARG A C 1
ATOM 1639 O O . ARG A 1 207 ? -6.340 -10.618 -10.004 1.00 58.41 207 ARG A O 1
ATOM 1646 N N . GLY A 1 208 ? -4.267 -10.172 -9.229 1.00 51.88 208 GLY A N 1
ATOM 1647 C CA . GLY A 1 208 ? -3.574 -10.595 -10.445 1.00 51.88 208 GLY A CA 1
ATOM 1648 C C . GLY A 1 208 ? -4.040 -11.991 -10.833 1.00 51.88 208 GLY A C 1
ATOM 1649 O O . GLY A 1 208 ? -3.970 -12.910 -10.017 1.00 51.88 208 GLY A O 1
ATOM 1650 N N . GLN A 1 209 ? -4.597 -12.130 -12.034 1.00 37.94 209 G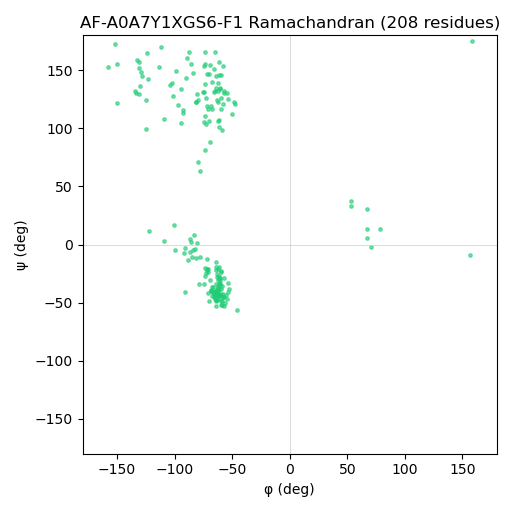LN A N 1
ATOM 1651 C CA . GLN A 1 209 ? -4.758 -13.449 -12.622 1.00 37.94 209 GLN A CA 1
ATOM 1652 C C . GLN A 1 209 ? -3.344 -13.949 -12.912 1.00 37.94 209 GLN A C 1
ATOM 1654 O O . GLN A 1 209 ? -2.598 -13.279 -13.627 1.00 37.94 209 GLN A O 1
ATOM 1659 N N . ALA A 1 210 ? -2.976 -15.036 -12.235 1.00 35.09 210 ALA A N 1
ATOM 1660 C CA . ALA A 1 210 ? -1.727 -15.753 -12.457 1.00 35.09 210 ALA A CA 1
ATOM 1661 C C . ALA A 1 210 ? -1.680 -16.338 -13.872 1.00 35.09 210 ALA A C 1
ATOM 1663 O O . ALA A 1 210 ? -2.760 -16.739 -14.368 1.00 35.09 210 ALA A O 1
#

Solvent-accessible surface area (backbone atoms only — not comparable to full-atom values): 12170 Å² total; per-residue (Å²): 136,84,80,84,81,80,82,77,84,75,81,80,76,78,76,75,84,73,80,73,72,92,81,63,86,78,70,52,69,67,58,53,50,51,67,72,42,52,49,40,87,70,54,58,55,58,69,64,43,52,51,20,32,50,51,41,30,52,55,58,52,70,21,50,69,92,71,82,87,48,69,75,36,77,30,30,35,30,44,55,98,93,38,50,34,49,36,81,66,52,60,86,80,44,58,70,79,62,32,73,17,43,49,25,44,33,32,35,41,65,27,43,40,29,49,51,49,66,34,77,63,59,79,44,94,46,76,53,37,51,50,49,41,54,51,42,54,53,51,52,55,69,26,67,36,82,52,29,58,72,78,69,45,58,67,75,52,89,89,47,56,75,62,40,36,54,49,36,35,18,28,37,56,25,53,45,50,17,29,53,64,46,75,42,62,86,46,26,21,44,64,56,49,74,64,57,58,92,52,73,61,49,43,51,67,59,70,72,81,127

pLDDT: mean 83.49, std 18.2, range [32.0, 97.88]

Secondary structure (DSSP, 8-state):
-PPPPP-----------PPPPTT-TT--HHHHHHHHT---S-----HHHHHHHHHHHHHHHHSB--S-PPBT-EEEEEEETTEEEEESS-GGGS-HHHHTTEEEEEEE-TTS-EEEEE-GGGGS-SHHHHHHHHHHHHHHHHH-SSSBHHHHS-S--TTS-HHHHHHHHHHHHHHHHHHHHTT-TT-BHHHHHTTS-SSTTTTTT-----

Radius of gyration: 23.63 Å; Cα contacts (8 Å, |Δi|>4): 291; chains: 1; bounding box: 103×29×41 Å